Protein AF-0000000074634376 (afdb_homodimer)

Foldseek 3Di:
DDDPPPPPPPPPPPPPPPPVLFDKDKDWDDLLCLVVQVVQVLVVCVVVVNNVVDDDDSVNSSCCEPNPDHQKTKMFMDGPVDPNHTQKMWMKGWDADPVFGIFMEIDDIGGDPVPPPSCVRVVRVVVVVVVRVVVVHPYYHYDDDPVPVVVVCVVVVVPDDDCCVPPVDDDDDDDPVNVVVVVVVD/DPDPPPPPPPPPPPPPPPPVLQDKDKDWDDLLCLVVQVVQVLVVCVVVVNNVVDDDDSVNSSCCEPNPDHQKTKMFMDGPVDPNHTQKMWMKGWDADPVFGIFMEIDDIGGDPVPPPSCVRVVRVVVVVVVRVVVVHPYYHYDDDVVPVVVVCVVVVVPDDDCCVPPVDDDDDDDPVNVVVVVPVD

Radius of gyration: 24.7 Å; Cα contacts (8 Å, |Δi|>4): 627; chains: 2; bounding box: 93×75×64 Å

Nearest PDB structures (foldseek):
  3bj7-assembly2_C  TM=8.756E-01  e=4.772E-16  Mus musculus
  2q4v-assembly1_B  TM=8.843E-01  e=5.416E-16  Homo sapiens
  3bj8-assembly2_C  TM=8.763E-01  e=1.021E-15  Mus musculus
  2q4v-assembly1_A  TM=9.351E-01  e=6.830E-15  Homo sapiens
  2g3t-assembly1_A  TM=9.239E-01  e=6.410E-15  Homo sapiens

Solvent-accessible surface area (backbone atoms only — not comparable to full-atom values): 21034 Å² total; per-residue (Å²): 136,82,82,78,77,76,78,76,76,77,71,78,72,73,77,78,71,76,65,83,70,67,54,72,41,76,43,75,59,50,81,88,44,47,66,62,52,52,52,52,51,51,50,47,27,49,73,71,70,42,47,88,67,50,68,50,47,71,69,55,50,46,40,34,52,69,38,96,70,52,61,39,43,50,36,32,33,22,39,66,92,39,80,83,50,76,48,28,39,33,27,34,35,61,36,66,39,88,39,62,36,50,25,27,30,46,51,55,72,49,58,43,79,94,58,59,94,70,55,57,64,58,51,51,51,41,49,53,47,47,51,29,51,74,74,64,27,47,28,38,37,36,74,41,54,60,86,44,51,69,60,52,48,60,43,42,76,68,57,32,40,48,34,40,83,76,66,39,42,40,47,28,39,32,41,43,71,48,44,54,53,62,58,56,75,108,137,82,80,79,79,76,78,76,77,78,70,78,70,75,76,79,71,75,66,83,71,66,54,72,40,78,43,75,59,49,80,88,45,46,66,62,52,52,52,51,51,52,51,47,27,50,74,71,70,44,46,88,66,50,66,50,48,72,69,56,51,46,39,34,51,68,39,96,72,52,60,38,42,50,35,31,32,19,38,66,91,38,77,83,50,78,48,27,40,34,27,34,33,63,36,66,39,92,38,61,35,49,24,28,31,48,50,56,74,50,57,44,79,94,58,58,93,68,55,57,65,57,53,51,50,41,50,53,47,47,52,30,50,76,73,63,26,47,31,37,38,35,73,42,56,59,87,43,51,67,60,51,48,59,45,41,78,68,56,32,41,49,35,41,83,76,65,39,42,39,47,30,39,33,40,43,71,49,45,55,53,60,60,57,74,110

Organism: NCBI:txid231223

Sequence (372 aa):
MFEKETLLSLSLSAMATTNGTCDIVIRKAEPRDCTQIYNLMMELAAFLKVDRDMTLAAEQFYKDIFGEKPVCYCIVATAENDQSTILGYSLYFHIYNFLEGFAISMENLYVSQSHRGRGIGKMLWREVTRIGLELGGTGVLICVDNWNKNSKDWYTRRGCVDLVEAKDLHYLNFGRKEMEAFVKDVMFEKETLLSLSLSAMATTNGTCDIVIRKAEPRDCTQIYNLMMELAAFLKVDRDMTLAAEQFYKDIFGEKPVCYCIVATAENDQSTILGYSLYFHIYNFLEGFAISMENLYVSQSHRGRGIGKMLWREVTRIGLELGGTGVLICVDNWNKNSKDWYTRRGCVDLVEAKDLHYLNFGRKEMEAFVKDV

pLDDT: mean 89.0, std 20.66, range [22.48, 98.81]

Structure (mmCIF, N/CA/C/O backbone):
data_AF-0000000074634376-model_v1
#
loop_
_entity.id
_entity.type
_entity.pdbx_description
1 polymer 'N-acetyltransferase domain-containing protein'
#
loop_
_atom_site.group_PDB
_atom_site.id
_atom_site.type_symbol
_atom_site.label_atom_id
_atom_site.label_alt_id
_atom_site.label_comp_id
_atom_site.label_asym_id
_atom_site.label_entity_id
_atom_site.label_seq_id
_atom_site.pdbx_PDB_ins_code
_atom_site.Cartn_x
_atom_site.Cartn_y
_atom_site.Cartn_z
_atom_site.occupancy
_atom_site.B_iso_or_equiv
_atom_site.auth_seq_id
_atom_site.auth_comp_id
_atom_site.auth_asym_id
_atom_site.auth_atom_id
_atom_site.pdbx_PDB_model_num
ATOM 1 N N . MET A 1 1 ? -47.562 -38.531 16.094 1 27.02 1 MET A N 1
ATOM 2 C CA . MET A 1 1 ? -46.594 -39.406 15.461 1 27.02 1 MET A CA 1
ATOM 3 C C . MET A 1 1 ? -46.062 -38.781 14.172 1 27.02 1 MET A C 1
ATOM 5 O O . MET A 1 1 ? -46.656 -38.938 13.109 1 27.02 1 MET A O 1
ATOM 9 N N . PHE A 1 2 ? -45.75 -37.406 14.141 1 27.36 2 PHE A N 1
ATOM 10 C CA . PHE A 1 2 ? -45.344 -36.469 13.102 1 27.36 2 PHE A CA 1
ATOM 11 C C . PHE A 1 2 ? -44.094 -36.969 12.391 1 27.36 2 PHE A C 1
ATOM 13 O O . PHE A 1 2 ? -43.188 -37.531 13.016 1 27.36 2 PHE A O 1
ATOM 20 N N . GLU A 1 3 ? -44.219 -37.312 11.031 1 22.48 3 GLU A N 1
ATOM 21 C CA . GLU A 1 3 ? -43.375 -37.719 9.922 1 22.48 3 GLU A CA 1
ATOM 22 C C . GLU A 1 3 ? -42.125 -36.844 9.852 1 22.48 3 GLU A C 1
ATOM 24 O O . GLU A 1 3 ? -42.219 -35.625 9.727 1 22.48 3 GLU A O 1
ATOM 29 N N . LYS A 1 4 ? -41.094 -37.219 10.68 1 30.45 4 LYS A N 1
ATOM 30 C CA . LYS A 1 4 ? -39.688 -36.781 10.703 1 30.45 4 LYS A CA 1
ATOM 31 C C . LYS A 1 4 ? -39.125 -36.656 9.289 1 30.45 4 LYS A C 1
ATOM 33 O O . LYS A 1 4 ? -39.031 -37.656 8.57 1 30.45 4 LYS A O 1
ATOM 38 N N . GLU A 1 5 ? -39.594 -35.562 8.477 1 27.89 5 GLU A N 1
ATOM 39 C CA . GLU A 1 5 ? -39.094 -35.219 7.164 1 27.89 5 GLU A CA 1
ATOM 40 C C . GLU A 1 5 ? -37.562 -35.406 7.113 1 27.89 5 GLU A C 1
ATOM 42 O O . GLU A 1 5 ? -36.844 -34.812 7.93 1 27.89 5 GLU A O 1
ATOM 47 N N . THR A 1 6 ? -37.094 -36.594 6.734 1 28.45 6 THR A N 1
ATOM 48 C CA . THR A 1 6 ? -35.719 -37 6.418 1 28.45 6 THR A CA 1
ATOM 49 C C . THR A 1 6 ? -35.062 -35.969 5.531 1 28.45 6 THR A C 1
ATOM 51 O O . THR A 1 6 ? -35.5 -35.719 4.406 1 28.45 6 THR A O 1
ATOM 54 N N . LEU A 1 7 ? -34.5 -34.875 6.066 1 28.52 7 LEU A N 1
ATOM 55 C CA . LEU A 1 7 ? -33.625 -33.906 5.426 1 28.52 7 LEU A CA 1
ATOM 56 C C . LEU A 1 7 ? -32.562 -34.594 4.559 1 28.52 7 LEU A C 1
ATOM 58 O O . LEU A 1 7 ? -31.734 -35.344 5.066 1 28.52 7 LEU A O 1
ATOM 62 N N . LEU A 1 8 ? -32.906 -35 3.271 1 28.88 8 LEU A N 1
ATOM 63 C CA . LEU A 1 8 ? -32.031 -35.5 2.207 1 28.88 8 LEU A CA 1
ATOM 64 C C . LEU A 1 8 ? -30.719 -34.719 2.178 1 28.88 8 LEU A C 1
ATOM 66 O O . LEU A 1 8 ? -30.734 -33.469 2.172 1 28.88 8 LEU A O 1
ATOM 70 N N . SER A 1 9 ? -29.641 -35.281 2.721 1 30.8 9 SER A N 1
ATOM 71 C CA . SER A 1 9 ? -28.219 -35 2.615 1 30.8 9 SER A CA 1
ATOM 72 C C . SER A 1 9 ? -27.812 -34.75 1.168 1 30.8 9 SER A C 1
ATOM 74 O O . SER A 1 9 ? -27.875 -35.656 0.328 1 30.8 9 SER A O 1
ATOM 76 N N . LEU A 1 10 ? -28.234 -33.719 0.481 1 29.86 10 LEU A N 1
ATOM 77 C CA . LEU A 1 10 ? -27.688 -33.312 -0.812 1 29.86 10 LEU A CA 1
ATOM 78 C C . LEU A 1 10 ? -26.172 -33.406 -0.815 1 29.86 10 LEU A C 1
ATOM 80 O O . LEU A 1 10 ? -25.484 -32.625 -0.18 1 29.86 10 LEU A O 1
ATOM 84 N N . SER A 1 11 ? -25.656 -34.656 -0.777 1 30.31 11 SER A N 1
ATOM 85 C CA . SER A 1 11 ? -24.25 -34.875 -1.108 1 30.31 11 SER A CA 1
ATOM 86 C C . SER A 1 11 ? -23.859 -34.219 -2.418 1 30.31 11 SER A C 1
ATOM 88 O O . SER A 1 11 ? -24.422 -34.531 -3.473 1 30.31 11 SER A O 1
ATOM 90 N N . LEU A 1 12 ? -23.656 -32.906 -2.457 1 31.47 12 LEU A N 1
ATOM 91 C CA . LEU A 1 12 ? -22.969 -32.312 -3.586 1 31.47 12 LEU A CA 1
ATOM 92 C C . LEU A 1 12 ? -21.797 -33.188 -4.039 1 31.47 12 LEU A C 1
ATOM 94 O O . LEU A 1 12 ? -20.797 -33.312 -3.328 1 31.47 12 LEU A O 1
ATOM 98 N N . SER A 1 13 ? -22.047 -34.344 -4.57 1 32.34 13 SER A N 1
ATOM 99 C CA . SER A 1 13 ? -21.062 -35.094 -5.336 1 32.34 13 SER A CA 1
ATOM 100 C C . SER A 1 13 ? -20.344 -34.188 -6.336 1 32.34 13 SER A C 1
ATOM 102 O O . SER A 1 13 ? -20.953 -33.688 -7.27 1 32.34 13 SER A O 1
ATOM 104 N N . ALA A 1 14 ? -19.406 -33.406 -5.891 1 34.19 14 ALA A N 1
ATOM 105 C CA . ALA A 1 14 ? -18.406 -32.875 -6.801 1 34.19 14 ALA A CA 1
ATOM 106 C C . ALA A 1 14 ? -17.984 -33.906 -7.828 1 34.19 14 ALA A C 1
ATOM 108 O O . ALA A 1 14 ? -17.484 -34.969 -7.469 1 34.19 14 ALA A O 1
ATOM 109 N N . MET A 1 15 ? -18.656 -34.125 -8.859 1 32.03 15 MET A N 1
ATOM 110 C CA . MET A 1 15 ? -18.219 -34.875 -10.031 1 32.03 15 MET A CA 1
ATOM 111 C C . MET A 1 15 ? -16.734 -34.656 -10.289 1 32.03 15 MET A C 1
ATOM 113 O O . MET A 1 15 ? -16.297 -33.5 -10.492 1 32.03 15 MET A O 1
ATOM 117 N N . ALA A 1 16 ? -15.844 -35.5 -9.797 1 37.31 16 ALA A N 1
ATOM 118 C CA . ALA A 1 16 ? -14.453 -35.688 -10.203 1 37.31 16 ALA A CA 1
ATOM 119 C C . ALA A 1 16 ? -14.344 -35.875 -11.719 1 37.31 16 ALA A C 1
ATOM 121 O O . ALA A 1 16 ? -14.734 -36.906 -12.258 1 37.31 16 ALA A O 1
ATOM 122 N N . THR A 1 17 ? -14.734 -35.062 -12.625 1 36.91 17 THR A N 1
ATOM 123 C CA . THR A 1 17 ? -14.297 -35.25 -14.008 1 36.91 17 THR A CA 1
ATOM 124 C C . THR A 1 17 ? -12.805 -35.594 -14.062 1 36.91 17 THR A C 1
ATOM 126 O O . THR A 1 17 ? -11.992 -34.906 -13.438 1 36.91 17 THR A O 1
ATOM 129 N N . THR A 1 18 ? -12.336 -36.781 -14.391 1 37.84 18 THR A N 1
ATOM 130 C CA . THR A 1 18 ? -11.031 -37.406 -14.555 1 37.84 18 THR A CA 1
ATOM 131 C C . THR A 1 18 ? -10.148 -36.594 -15.492 1 37.84 18 THR A C 1
ATOM 133 O O . THR A 1 18 ? -9.141 -37.062 -15.992 1 37.84 18 THR A O 1
ATOM 136 N N . ASN A 1 19 ? -10.57 -35.594 -16.297 1 41.91 19 ASN A N 1
ATOM 137 C CA . ASN A 1 19 ? -9.531 -34.938 -17.078 1 41.91 19 ASN A CA 1
ATOM 138 C C . ASN A 1 19 ? -8.305 -34.594 -16.219 1 41.91 19 ASN A C 1
ATOM 140 O O . ASN A 1 19 ? -8.445 -34.281 -15.039 1 41.91 19 ASN A O 1
ATOM 144 N N . GLY A 1 20 ? -7.125 -35.25 -16.391 1 45.31 20 GLY A N 1
ATOM 145 C CA . GLY A 1 20 ? -5.867 -35.156 -15.672 1 45.31 20 GLY A CA 1
ATOM 146 C C . GLY A 1 20 ? -5.664 -33.812 -14.977 1 45.31 20 GLY A C 1
ATOM 147 O O . GLY A 1 20 ? -4.531 -33.438 -14.68 1 45.31 20 GLY A O 1
ATOM 148 N N . THR A 1 21 ? -6.473 -32.875 -15.227 1 54.34 21 THR A N 1
ATOM 149 C CA . THR A 1 21 ? -6.215 -31.578 -14.617 1 54.34 21 THR A CA 1
ATOM 150 C C . THR A 1 21 ? -6.223 -31.688 -13.094 1 54.34 21 THR A C 1
ATOM 152 O O . THR A 1 21 ? -7.223 -32.094 -12.5 1 54.34 21 THR A O 1
ATOM 155 N N . CYS A 1 22 ? -5.047 -32.062 -12.523 1 67.38 22 CYS A N 1
ATOM 156 C CA . CYS A 1 22 ? -4.871 -32.188 -11.086 1 67.38 22 CYS A CA 1
ATOM 157 C C . CYS A 1 22 ? -5.566 -31.062 -10.344 1 67.38 22 CYS A C 1
ATOM 159 O O . CYS A 1 22 ? -5.473 -29.906 -10.758 1 67.38 22 CYS A O 1
ATOM 161 N N . ASP A 1 23 ? -6.473 -31.422 -9.523 1 90.5 23 ASP A N 1
ATOM 162 C CA . ASP A 1 23 ? -7.168 -30.469 -8.664 1 90.5 23 ASP A CA 1
ATOM 163 C C . ASP A 1 23 ? -6.18 -29.562 -7.93 1 90.5 23 ASP A C 1
ATOM 165 O O . ASP A 1 23 ? -5.129 -30.016 -7.477 1 90.5 23 ASP A O 1
ATOM 169 N N . ILE A 1 24 ? -6.305 -28.375 -8.141 1 96.44 24 ILE A N 1
ATOM 170 C CA . ILE A 1 24 ? -5.457 -27.359 -7.52 1 96.44 24 ILE A CA 1
ATOM 171 C C . ILE A 1 24 ? -5.996 -27.016 -6.133 1 96.44 24 ILE A C 1
ATOM 173 O O . ILE A 1 24 ? -7.207 -26.891 -5.945 1 96.44 24 ILE A O 1
ATOM 177 N N . VAL A 1 25 ? -5.133 -26.922 -5.145 1 97.31 25 VAL A N 1
ATOM 178 C CA . VAL A 1 25 ? -5.469 -26.516 -3.779 1 97.31 25 VAL A CA 1
ATOM 179 C C . VAL A 1 25 ? -4.801 -25.188 -3.451 1 97.31 25 VAL A C 1
ATOM 181 O O . VAL A 1 25 ? -3.609 -25 -3.703 1 97.31 25 VAL A O 1
ATOM 184 N N . ILE A 1 26 ? -5.594 -24.25 -2.943 1 98.38 26 ILE A N 1
ATOM 185 C CA . ILE A 1 26 ? -5.062 -23 -2.42 1 98.38 26 ILE A CA 1
ATOM 186 C C . ILE A 1 26 ? -5.012 -23.047 -0.894 1 98.38 26 ILE A C 1
ATOM 188 O O . ILE A 1 26 ? -6.008 -23.391 -0.246 1 98.38 26 ILE A O 1
ATOM 192 N N . ARG A 1 27 ? -3.914 -22.734 -0.36 1 98.19 27 ARG A N 1
ATOM 193 C CA . ARG A 1 27 ? -3.766 -22.75 1.092 1 98.19 27 ARG A CA 1
ATOM 194 C C . ARG A 1 27 ? -2.799 -21.656 1.558 1 98.19 27 ARG A C 1
ATOM 196 O O . ARG A 1 27 ? -2.074 -21.078 0.749 1 98.19 27 ARG A O 1
ATOM 203 N N . LYS A 1 28 ? -2.855 -21.359 2.904 1 98.5 28 LYS A N 1
ATOM 204 C CA . LYS A 1 28 ? -1.854 -20.484 3.49 1 98.5 28 LYS A CA 1
ATOM 205 C C . LYS A 1 28 ? -0.452 -21.062 3.346 1 98.5 28 LYS A C 1
ATOM 207 O O . LYS A 1 28 ? -0.257 -22.266 3.514 1 98.5 28 LYS A O 1
ATOM 212 N N . ALA A 1 29 ? 0.517 -20.25 3.066 1 98.69 29 ALA A N 1
ATOM 213 C CA . ALA A 1 29 ? 1.909 -20.688 3.008 1 98.69 29 ALA A CA 1
ATOM 214 C C . ALA A 1 29 ? 2.396 -21.141 4.375 1 98.69 29 ALA A C 1
ATOM 216 O O . ALA A 1 29 ? 1.952 -20.641 5.406 1 98.69 29 ALA A O 1
ATOM 217 N N . GLU A 1 30 ? 3.271 -22.078 4.371 1 98.38 30 GLU A N 1
ATOM 218 C CA . GLU A 1 30 ? 3.943 -22.578 5.562 1 98.38 30 GLU A CA 1
ATOM 219 C C . GLU A 1 30 ? 5.453 -22.375 5.477 1 98.38 30 GLU A C 1
ATOM 221 O O . GLU A 1 30 ? 6 -22.188 4.387 1 98.38 30 GLU A O 1
ATOM 226 N N . PRO A 1 31 ? 6.094 -22.406 6.637 1 98.31 31 PRO A N 1
ATOM 227 C CA . PRO A 1 31 ? 7.539 -22.172 6.629 1 98.31 31 PRO A CA 1
ATOM 228 C C . PRO A 1 31 ? 8.281 -23.078 5.641 1 98.31 31 PRO A C 1
ATOM 230 O O . PRO A 1 31 ? 9.234 -22.641 4.992 1 98.31 31 PRO A O 1
ATOM 233 N N . ARG A 1 32 ? 7.859 -24.234 5.438 1 98.06 32 ARG A N 1
ATOM 234 C CA . ARG A 1 32 ? 8.531 -25.188 4.547 1 98.06 32 ARG A CA 1
ATOM 235 C C . ARG A 1 32 ? 8.422 -24.734 3.094 1 98.06 32 ARG A C 1
ATOM 237 O O . ARG A 1 32 ? 9.141 -25.234 2.229 1 98.06 32 ARG A O 1
ATOM 244 N N . ASP A 1 33 ? 7.48 -23.859 2.785 1 98.44 33 ASP A N 1
ATOM 245 C CA . ASP A 1 33 ? 7.238 -23.391 1.425 1 98.44 33 ASP A CA 1
ATOM 246 C C . ASP A 1 33 ? 8.195 -22.25 1.056 1 98.44 33 ASP A C 1
ATOM 248 O O . ASP A 1 33 ? 8.312 -21.891 -0.116 1 98.44 33 ASP A O 1
ATOM 252 N N . CYS A 1 34 ? 8.898 -21.719 2.027 1 98.25 34 CYS A N 1
ATOM 253 C CA . CYS A 1 34 ? 9.531 -20.406 1.917 1 98.25 34 CYS A CA 1
ATOM 254 C C . CYS A 1 34 ? 10.555 -20.391 0.783 1 98.25 34 CYS A C 1
ATOM 256 O O . CYS A 1 34 ? 10.578 -19.469 -0.022 1 98.25 34 CYS A O 1
ATOM 258 N N . THR A 1 35 ? 11.383 -21.406 0.694 1 98.38 35 THR A N 1
ATOM 259 C CA . THR A 1 35 ? 12.438 -21.453 -0.317 1 98.38 35 THR A CA 1
ATOM 260 C C . THR A 1 35 ? 11.836 -21.469 -1.72 1 98.38 35 THR A C 1
ATOM 262 O O . THR A 1 35 ? 12.297 -20.734 -2.602 1 98.38 35 THR A O 1
ATOM 265 N N . GLN A 1 36 ? 10.844 -22.234 -1.938 1 98.5 36 GLN A N 1
ATOM 266 C CA . GLN A 1 36 ? 10.227 -22.328 -3.258 1 98.5 36 GLN A CA 1
ATOM 267 C C . GLN A 1 36 ? 9.531 -21.016 -3.625 1 98.5 36 GLN A C 1
ATOM 269 O O . GLN A 1 36 ? 9.578 -20.594 -4.777 1 98.5 36 GLN A O 1
ATOM 274 N N . ILE A 1 37 ? 8.859 -20.406 -2.658 1 98.44 37 ILE A N 1
ATOM 275 C CA . ILE A 1 37 ? 8.203 -19.125 -2.914 1 98.44 37 ILE A CA 1
ATOM 276 C C . ILE A 1 37 ? 9.242 -18.078 -3.318 1 98.44 37 ILE A C 1
ATOM 278 O O . ILE A 1 37 ? 9.047 -17.344 -4.289 1 98.44 37 ILE A O 1
ATOM 282 N N . TYR A 1 38 ? 10.336 -18.062 -2.586 1 98.31 38 TYR A N 1
ATOM 283 C CA . TYR A 1 38 ? 11.406 -17.109 -2.877 1 98.31 38 TYR A CA 1
ATOM 284 C C . TYR A 1 38 ? 11.969 -17.344 -4.273 1 98.31 38 TYR A C 1
ATOM 286 O O . TYR A 1 38 ? 12.25 -16.375 -4.996 1 98.31 38 TYR A O 1
ATOM 294 N N . ASN A 1 39 ? 12.125 -18.594 -4.688 1 97.81 39 ASN A N 1
ATOM 295 C CA . ASN A 1 39 ? 12.594 -18.906 -6.031 1 97.81 39 ASN A CA 1
ATOM 296 C C . ASN A 1 39 ? 11.617 -18.406 -7.098 1 97.81 39 ASN A C 1
ATOM 298 O O . ASN A 1 39 ? 12.031 -17.906 -8.141 1 97.81 39 ASN A O 1
ATOM 302 N N . LEU A 1 40 ? 10.359 -18.578 -6.852 1 98 40 LEU A N 1
ATOM 303 C CA . LEU A 1 40 ? 9.352 -18.062 -7.777 1 98 40 LEU A CA 1
ATOM 304 C C . LEU A 1 40 ? 9.391 -16.547 -7.855 1 98 40 LEU A C 1
ATOM 306 O O . LEU A 1 40 ? 9.18 -15.969 -8.922 1 98 40 LEU A O 1
ATOM 310 N N . MET A 1 41 ? 9.617 -15.906 -6.699 1 97.75 41 MET A N 1
ATOM 311 C CA . MET A 1 41 ? 9.766 -14.453 -6.684 1 97.75 41 MET A CA 1
ATOM 312 C C . MET A 1 41 ? 10.93 -14.016 -7.555 1 97.75 41 MET A C 1
ATOM 314 O O . MET A 1 41 ? 10.836 -13.023 -8.281 1 97.75 41 MET A O 1
ATOM 318 N N . MET A 1 42 ? 12 -14.75 -7.492 1 96.81 42 MET A N 1
ATOM 319 C CA . MET A 1 42 ? 13.164 -14.461 -8.328 1 96.81 42 MET A CA 1
ATOM 320 C C . MET A 1 42 ? 12.828 -14.641 -9.805 1 96.81 42 MET A C 1
ATOM 322 O O . MET A 1 42 ? 13.266 -13.852 -10.648 1 96.81 42 MET A O 1
ATOM 326 N N . GLU A 1 43 ? 12.109 -15.633 -10.148 1 96.56 43 GLU A N 1
ATOM 327 C CA . GLU A 1 43 ? 11.656 -15.836 -11.516 1 96.56 43 GLU A CA 1
ATOM 328 C C . GLU A 1 43 ? 10.805 -14.664 -12 1 96.56 43 GLU A C 1
ATOM 330 O O . GLU A 1 43 ? 10.945 -14.219 -13.141 1 96.56 43 GLU A O 1
ATOM 335 N N . LEU A 1 44 ? 9.961 -14.219 -11.125 1 96.44 44 LEU A N 1
ATOM 336 C CA . LEU A 1 44 ? 9.125 -13.07 -11.453 1 96.44 44 LEU A CA 1
ATOM 337 C C . LEU A 1 44 ? 9.984 -11.836 -11.734 1 96.44 44 LEU A C 1
ATOM 339 O O . LEU A 1 44 ? 9.758 -11.133 -12.719 1 96.44 44 LEU A O 1
ATOM 343 N N . ALA A 1 45 ? 10.906 -11.586 -10.82 1 96.56 45 ALA A N 1
ATOM 344 C CA . ALA A 1 45 ? 11.805 -10.445 -11 1 96.56 45 ALA A CA 1
ATOM 345 C C . ALA A 1 45 ? 12.5 -10.5 -12.352 1 96.56 45 ALA A C 1
ATOM 347 O O . ALA A 1 45 ? 12.641 -9.477 -13.031 1 96.56 45 ALA A O 1
ATOM 348 N N . ALA A 1 46 ? 12.93 -11.672 -12.742 1 95.75 46 ALA A N 1
ATOM 349 C CA . ALA A 1 46 ? 13.57 -11.852 -14.047 1 95.75 46 ALA A CA 1
ATOM 350 C C . ALA A 1 46 ? 12.594 -11.594 -15.188 1 95.75 46 ALA A C 1
ATOM 352 O O . ALA A 1 46 ? 12.938 -10.93 -16.172 1 95.75 46 ALA A O 1
ATOM 353 N N . PHE A 1 47 ? 11.445 -12.109 -15.008 1 94.06 47 PHE A N 1
ATOM 354 C CA . PHE A 1 47 ? 10.406 -11.914 -16.016 1 94.06 47 PHE A CA 1
ATOM 355 C C . PHE A 1 47 ? 10.117 -10.438 -16.234 1 94.06 47 PHE A C 1
ATOM 357 O O . PHE A 1 47 ? 9.977 -9.977 -17.359 1 94.06 47 PHE A O 1
ATOM 364 N N . LEU A 1 48 ? 10.062 -9.695 -15.117 1 94.25 48 LEU A N 1
ATOM 365 C CA . LEU A 1 48 ? 9.75 -8.273 -15.148 1 94.25 48 LEU A CA 1
ATOM 366 C C . LEU A 1 48 ? 10.984 -7.449 -15.477 1 94.25 48 LEU A C 1
ATOM 368 O O . LEU A 1 48 ? 10.922 -6.219 -15.531 1 94.25 48 LEU A O 1
ATOM 372 N N . LYS A 1 49 ? 12.148 -8.086 -15.656 1 94.25 49 LYS A N 1
ATOM 373 C CA . LYS A 1 49 ? 13.422 -7.457 -16 1 94.25 49 LYS A CA 1
ATOM 374 C C . LYS A 1 49 ? 13.883 -6.5 -14.906 1 94.25 49 LYS A C 1
ATOM 376 O O . LYS A 1 49 ? 14.398 -5.418 -15.195 1 94.25 49 LYS A O 1
ATOM 381 N N . VAL A 1 50 ? 13.578 -6.895 -13.641 1 92.94 50 VAL A N 1
ATOM 382 C CA . VAL A 1 50 ? 13.984 -6.07 -12.508 1 92.94 50 VAL A CA 1
ATOM 383 C C . VAL A 1 50 ? 14.797 -6.906 -11.523 1 92.94 50 VAL A C 1
ATOM 385 O O . VAL A 1 50 ? 14.828 -6.613 -10.328 1 92.94 50 VAL A O 1
ATOM 388 N N . ASP A 1 51 ? 15.32 -7.973 -11.977 1 88.31 51 ASP A N 1
ATOM 389 C CA . ASP A 1 51 ? 16.062 -8.891 -11.117 1 88.31 51 ASP A CA 1
ATOM 390 C C . ASP A 1 51 ? 17.25 -8.203 -10.469 1 88.31 51 ASP A C 1
ATOM 392 O O . ASP A 1 51 ? 17.609 -8.5 -9.328 1 88.31 51 ASP A O 1
ATOM 396 N N . ARG A 1 52 ? 17.797 -7.238 -11.07 1 87.44 52 ARG A N 1
ATOM 397 C CA . ARG A 1 52 ? 18.953 -6.527 -10.539 1 87.44 52 ARG A CA 1
ATOM 398 C C . ARG A 1 52 ? 18.547 -5.594 -9.406 1 87.44 52 ARG A C 1
ATOM 400 O O . ARG A 1 52 ? 19.391 -5.16 -8.617 1 87.44 52 ARG A O 1
ATOM 407 N N . ASP A 1 53 ? 17.312 -5.324 -9.32 1 89.75 53 ASP A N 1
ATOM 408 C CA . ASP A 1 53 ? 16.797 -4.418 -8.297 1 89.75 53 ASP A CA 1
ATOM 409 C C . ASP A 1 53 ? 16.438 -5.172 -7.02 1 89.75 53 ASP A C 1
ATOM 411 O O . ASP A 1 53 ? 16.141 -4.559 -5.996 1 89.75 53 ASP A O 1
ATOM 415 N N . MET A 1 54 ? 16.484 -6.496 -7.074 1 94.69 54 MET A N 1
ATOM 416 C CA . MET A 1 54 ? 16.078 -7.277 -5.91 1 94.69 54 MET A CA 1
ATOM 417 C C . MET A 1 54 ? 17.156 -7.281 -4.844 1 94.69 54 MET A C 1
ATOM 419 O O . MET A 1 54 ? 18.25 -7.797 -5.07 1 94.69 54 MET A O 1
ATOM 423 N N . THR A 1 55 ? 16.859 -6.738 -3.721 1 96.44 55 THR A N 1
ATOM 424 C CA . THR A 1 55 ? 17.812 -6.66 -2.615 1 96.44 55 THR A CA 1
ATOM 425 C C . THR A 1 55 ? 17.281 -7.398 -1.392 1 96.44 55 THR A C 1
ATOM 427 O O . THR A 1 55 ? 18 -7.586 -0.41 1 96.44 55 THR A O 1
ATOM 430 N N . LEU A 1 56 ? 16.109 -7.852 -1.416 1 97.31 56 LEU A N 1
ATOM 431 C CA . LEU A 1 56 ? 15.508 -8.594 -0.312 1 97.31 56 LEU A CA 1
ATOM 432 C C . LEU A 1 56 ? 16.203 -9.938 -0.117 1 97.31 56 LEU A C 1
ATOM 434 O O . LEU A 1 56 ? 16.188 -10.789 -1.011 1 97.31 56 LEU A O 1
ATOM 438 N N . ALA A 1 57 ? 16.75 -10.164 1.034 1 97.31 57 ALA A N 1
ATOM 439 C CA . ALA A 1 57 ? 17.406 -11.43 1.361 1 97.31 57 ALA A CA 1
ATOM 440 C C . ALA A 1 57 ? 16.375 -12.5 1.721 1 97.31 57 ALA A C 1
ATOM 442 O O . ALA A 1 57 ? 15.359 -12.203 2.342 1 97.31 57 ALA A O 1
ATOM 443 N N . ALA A 1 58 ? 16.734 -13.742 1.391 1 97.5 58 ALA A N 1
ATOM 444 C CA . ALA A 1 58 ? 15.852 -14.875 1.664 1 97.5 58 ALA A CA 1
ATOM 445 C C . ALA A 1 58 ? 15.531 -14.977 3.152 1 97.5 58 ALA A C 1
ATOM 447 O O . ALA A 1 58 ? 14.398 -15.273 3.533 1 97.5 58 ALA A O 1
ATOM 448 N N . GLU A 1 59 ? 16.5 -14.688 3.959 1 97.69 59 GLU A N 1
ATOM 449 C CA . GLU A 1 59 ? 16.312 -14.766 5.406 1 97.69 59 GLU A CA 1
ATOM 450 C C . GLU A 1 59 ? 15.32 -13.711 5.891 1 97.69 59 GLU A C 1
ATOM 452 O O . GLU A 1 59 ? 14.508 -13.977 6.773 1 97.69 59 GLU A O 1
ATOM 457 N N . GLN A 1 60 ? 15.484 -12.547 5.359 1 97.81 60 GLN A N 1
ATOM 458 C CA . GLN A 1 60 ? 14.562 -11.484 5.746 1 97.81 60 GLN A CA 1
ATOM 459 C C . GLN A 1 60 ? 13.148 -11.781 5.254 1 97.81 60 GLN A C 1
ATOM 461 O O . GLN A 1 60 ? 12.18 -11.539 5.973 1 97.81 60 GLN A O 1
ATOM 466 N N . PHE A 1 61 ? 13.102 -12.305 4.051 1 98.25 61 PHE A N 1
ATOM 467 C CA . PHE A 1 61 ? 11.805 -12.711 3.529 1 98.25 61 PHE A CA 1
ATOM 468 C C . PHE A 1 61 ? 11.125 -13.695 4.48 1 98.25 61 PHE A C 1
ATOM 470 O O . PHE A 1 61 ? 9.938 -13.547 4.789 1 98.25 61 PHE A O 1
ATOM 477 N N . TYR A 1 62 ? 11.812 -14.641 4.93 1 98.31 62 TYR A N 1
ATOM 478 C CA . TYR A 1 62 ? 11.289 -15.617 5.883 1 98.31 62 TYR A CA 1
ATOM 479 C C . TYR A 1 62 ? 10.734 -14.93 7.121 1 98.31 62 TYR A C 1
ATOM 481 O O . TYR A 1 62 ? 9.617 -15.219 7.551 1 98.31 62 TYR A O 1
ATOM 489 N N . LYS A 1 63 ? 11.453 -14.039 7.68 1 97.81 63 LYS A N 1
ATOM 490 C CA . LYS A 1 63 ? 11.031 -13.328 8.891 1 97.81 63 LYS A CA 1
ATOM 491 C C . LYS A 1 63 ? 9.797 -12.484 8.625 1 97.81 63 LYS A C 1
ATOM 493 O O . LYS A 1 63 ? 8.914 -12.383 9.484 1 97.81 63 LYS A O 1
ATOM 498 N N . ASP A 1 64 ? 9.781 -11.875 7.441 1 97.69 64 ASP A N 1
ATOM 499 C CA . ASP A 1 64 ? 8.688 -10.969 7.086 1 97.69 64 ASP A CA 1
ATOM 500 C C . ASP A 1 64 ? 7.363 -11.719 6.996 1 97.69 64 ASP A C 1
ATOM 502 O O . ASP A 1 64 ? 6.297 -11.125 7.176 1 97.69 64 ASP A O 1
ATOM 506 N N . ILE A 1 65 ? 7.449 -12.969 6.711 1 97.75 65 ILE A N 1
ATOM 507 C CA . ILE A 1 65 ? 6.227 -13.719 6.453 1 97.75 65 ILE A CA 1
ATOM 508 C C . ILE A 1 65 ? 5.918 -14.625 7.641 1 97.75 65 ILE A C 1
ATOM 510 O O . ILE A 1 65 ? 4.762 -14.773 8.039 1 97.75 65 ILE A O 1
ATOM 514 N N . PHE A 1 66 ? 6.957 -15.227 8.242 1 97.94 66 PHE A N 1
ATOM 515 C CA . PHE A 1 66 ? 6.727 -16.312 9.188 1 97.94 66 PHE A CA 1
ATOM 516 C C . PHE A 1 66 ? 7.289 -15.953 10.562 1 97.94 66 PHE A C 1
ATOM 518 O O . PHE A 1 66 ? 7.176 -16.734 11.508 1 97.94 66 PHE A O 1
ATOM 525 N N . GLY A 1 67 ? 7.902 -14.828 10.68 1 97 67 GLY A N 1
ATOM 526 C CA . GLY A 1 67 ? 8.461 -14.414 11.953 1 97 67 GLY A CA 1
ATOM 527 C C . GLY A 1 67 ? 7.398 -14.031 12.969 1 97 67 GLY A C 1
ATOM 528 O O . GLY A 1 67 ? 6.207 -14.242 12.742 1 97 67 GLY A O 1
ATOM 529 N N . GLU A 1 68 ? 7.742 -13.438 14.094 1 95.31 68 GLU A N 1
ATOM 530 C CA . GLU A 1 68 ? 6.875 -13.102 15.219 1 95.31 68 GLU A CA 1
ATOM 531 C C . GLU A 1 68 ? 5.93 -11.953 14.859 1 95.31 68 GLU A C 1
ATOM 533 O O . GLU A 1 68 ? 4.797 -11.906 15.328 1 95.31 68 GLU A O 1
ATOM 538 N N . LYS A 1 69 ? 6.375 -11.016 14.039 1 93.5 69 LYS A N 1
ATOM 539 C CA . LYS A 1 69 ? 5.586 -9.867 13.609 1 93.5 69 LYS A CA 1
ATOM 540 C C . LYS A 1 69 ? 5.535 -9.773 12.086 1 93.5 69 LYS A C 1
ATOM 542 O O . LYS A 1 69 ? 6.219 -8.945 11.484 1 93.5 69 LYS A O 1
ATOM 547 N N . PRO A 1 70 ? 4.746 -10.602 11.516 1 96.25 70 PRO A N 1
ATOM 548 C CA . PRO A 1 70 ? 4.684 -10.602 10.055 1 96.25 70 PRO A CA 1
ATOM 549 C C . PRO A 1 70 ? 4.219 -9.258 9.492 1 96.25 70 PRO A C 1
ATOM 551 O O . PRO A 1 70 ? 3.352 -8.602 10.078 1 96.25 70 PRO A O 1
ATOM 554 N N . VAL A 1 71 ? 4.801 -8.859 8.375 1 96.31 71 VAL A N 1
ATOM 555 C CA . VAL A 1 71 ? 4.461 -7.594 7.738 1 96.31 71 VAL A CA 1
ATOM 556 C C . VAL A 1 71 ? 3.809 -7.855 6.383 1 96.31 71 VAL A C 1
ATOM 558 O O . VAL A 1 71 ? 3.4 -6.918 5.691 1 96.31 71 VAL A O 1
ATOM 561 N N . CYS A 1 72 ? 3.754 -9.078 6.043 1 97.75 72 CYS A N 1
ATOM 562 C CA . CYS A 1 72 ? 3.178 -9.555 4.789 1 97.75 72 CYS A CA 1
ATOM 563 C C . CYS A 1 72 ? 2.645 -10.977 4.941 1 97.75 72 CYS A C 1
ATOM 565 O O . CYS A 1 72 ? 3.07 -11.711 5.832 1 97.75 72 CYS A O 1
ATOM 567 N N . TYR A 1 73 ? 1.712 -11.312 4.082 1 98.44 73 TYR A N 1
ATOM 568 C CA . TYR A 1 73 ? 1.09 -12.633 4.105 1 98.44 73 TYR A CA 1
ATOM 569 C C . TYR A 1 73 ? 1.187 -13.305 2.742 1 98.44 73 TYR A C 1
ATOM 571 O O . TYR A 1 73 ? 1.331 -12.633 1.72 1 98.44 73 TYR A O 1
ATOM 579 N N . CYS A 1 74 ? 1.094 -14.656 2.799 1 98.75 74 CYS A N 1
ATOM 580 C CA . CYS A 1 74 ? 1.3 -15.383 1.551 1 98.75 74 CYS A CA 1
ATOM 581 C C . CYS A 1 74 ? 0.387 -16.609 1.474 1 98.75 74 CYS A C 1
ATOM 583 O O . CYS A 1 74 ? 0.226 -17.328 2.459 1 98.75 74 CYS A O 1
ATOM 585 N N . ILE A 1 75 ? -0.232 -16.812 0.303 1 98.81 75 ILE A N 1
ATOM 586 C CA . ILE A 1 75 ? -0.926 -18.047 -0.018 1 98.81 75 ILE A CA 1
ATOM 587 C C . ILE A 1 75 ? -0.25 -18.719 -1.209 1 98.81 75 ILE A C 1
ATOM 589 O O . ILE A 1 75 ? 0.423 -18.062 -2.006 1 98.81 75 ILE A O 1
ATOM 593 N N . VAL A 1 76 ? -0.49 -20.062 -1.291 1 98.81 76 VAL A N 1
ATOM 594 C CA . VAL A 1 76 ? 0.177 -20.812 -2.346 1 98.81 76 VAL A CA 1
ATOM 595 C C . VAL A 1 76 ? -0.819 -21.766 -3.012 1 98.81 76 VAL A C 1
ATOM 597 O O . VAL A 1 76 ? -1.853 -22.094 -2.428 1 98.81 76 VAL A O 1
ATOM 600 N N . ALA A 1 77 ? -0.512 -22.109 -4.223 1 98.62 77 ALA A N 1
ATOM 601 C CA . ALA A 1 77 ? -1.226 -23.125 -4.988 1 98.62 77 ALA A CA 1
ATOM 602 C C . ALA A 1 77 ? -0.395 -24.391 -5.113 1 98.62 77 ALA A C 1
ATOM 604 O O . ALA A 1 77 ? 0.79 -24.344 -5.457 1 98.62 77 ALA A O 1
ATOM 605 N N . THR A 1 78 ? -1.015 -25.5 -4.855 1 98 78 THR A N 1
ATOM 606 C CA . THR A 1 78 ? -0.4 -26.812 -5.031 1 98 78 THR A CA 1
ATO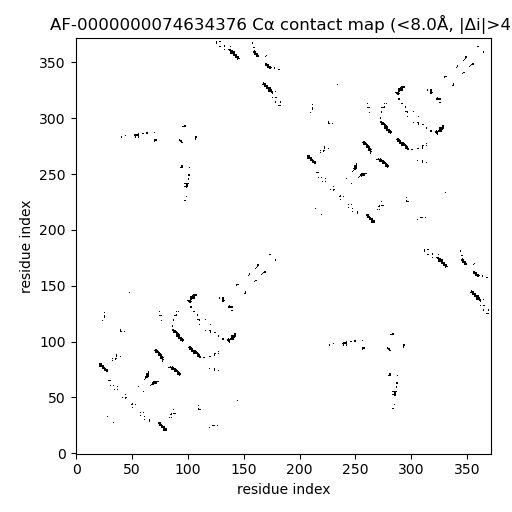M 607 C C . THR A 1 78 ? -1.361 -27.781 -5.723 1 98 78 THR A C 1
ATOM 609 O O . THR A 1 78 ? -2.566 -27.516 -5.781 1 98 78 THR A O 1
ATOM 612 N N . ALA A 1 79 ? -0.751 -28.812 -6.297 1 96 79 ALA A N 1
ATOM 613 C CA . ALA A 1 79 ? -1.598 -29.891 -6.777 1 96 79 ALA A CA 1
ATOM 614 C C . ALA A 1 79 ? -2.146 -30.719 -5.617 1 96 79 ALA A C 1
ATOM 616 O O . ALA A 1 79 ? -1.449 -30.938 -4.625 1 96 79 ALA A O 1
ATOM 617 N N . GLU A 1 80 ? -3.346 -31.172 -5.734 1 93.5 80 GLU A N 1
ATOM 618 C CA . GLU A 1 80 ? -3.984 -31.969 -4.684 1 93.5 80 GLU A CA 1
ATOM 619 C C . GLU A 1 80 ? -3.152 -33.188 -4.332 1 93.5 80 GLU A C 1
ATOM 621 O O . GLU A 1 80 ? -3.061 -33.562 -3.164 1 93.5 80 GLU A O 1
ATOM 626 N N . ASN A 1 81 ? -2.594 -33.719 -5.363 1 93.38 81 ASN A N 1
ATOM 627 C CA . ASN A 1 81 ? -1.858 -34.969 -5.164 1 93.38 81 ASN A CA 1
ATOM 628 C C . ASN A 1 81 ? -0.402 -34.688 -4.793 1 93.38 81 ASN A C 1
ATOM 630 O O . ASN A 1 81 ? 0.354 -35.625 -4.527 1 93.38 81 ASN A O 1
ATOM 634 N N . ASP A 1 82 ? 0.077 -33.5 -4.762 1 93.88 82 ASP A N 1
ATOM 635 C CA . ASP A 1 82 ? 1.438 -33.094 -4.406 1 93.88 82 ASP A CA 1
ATOM 636 C C . ASP A 1 82 ? 1.457 -31.734 -3.723 1 93.88 82 ASP A C 1
ATOM 638 O O . ASP A 1 82 ? 1.646 -30.719 -4.379 1 93.88 82 ASP A O 1
ATOM 642 N N . GLN A 1 83 ? 1.499 -31.766 -2.422 1 93.5 83 GLN A N 1
ATOM 643 C CA . GLN A 1 83 ? 1.427 -30.516 -1.668 1 93.5 83 GLN A CA 1
ATOM 644 C C . GLN A 1 83 ? 2.82 -29.984 -1.344 1 93.5 83 GLN A C 1
ATOM 646 O O . GLN A 1 83 ? 2.961 -28.953 -0.687 1 93.5 83 GLN A O 1
ATOM 651 N N . SER A 1 84 ? 3.762 -30.703 -1.893 1 95.69 84 SER A N 1
ATOM 652 C CA . SER A 1 84 ? 5.137 -30.297 -1.623 1 95.69 84 SER A CA 1
ATOM 653 C C . SER A 1 84 ? 5.648 -29.344 -2.703 1 95.69 84 SER A C 1
ATOM 655 O O . SER A 1 84 ? 6.641 -28.641 -2.496 1 95.69 84 SER A O 1
ATOM 657 N N . THR A 1 85 ? 5.062 -29.328 -3.846 1 97.25 85 THR A N 1
ATOM 658 C CA . THR A 1 85 ? 5.484 -28.469 -4.953 1 97.25 85 THR A CA 1
ATOM 659 C C . THR A 1 85 ? 4.586 -27.25 -5.062 1 97.25 85 THR A C 1
ATOM 661 O O . THR A 1 85 ? 3.367 -27.375 -5.207 1 97.25 85 THR A O 1
ATOM 664 N N . ILE A 1 86 ? 5.227 -26.062 -4.996 1 98.25 86 ILE A N 1
ATOM 665 C CA . ILE A 1 86 ? 4.473 -24.812 -5.117 1 98.25 86 ILE A CA 1
ATOM 666 C C . ILE A 1 86 ? 4.371 -24.406 -6.586 1 98.25 86 ILE A C 1
ATOM 668 O O . ILE A 1 86 ? 5.391 -24.203 -7.25 1 98.25 86 ILE A O 1
ATOM 672 N N . LEU A 1 87 ? 3.164 -24.297 -7.07 1 98.12 87 LEU A N 1
ATOM 673 C CA . LEU A 1 87 ? 2.916 -23.984 -8.477 1 98.12 87 LEU A CA 1
ATOM 674 C C . LEU A 1 87 ? 2.809 -22.484 -8.68 1 98.12 87 LEU A C 1
ATOM 676 O O . LEU A 1 87 ? 3.041 -21.984 -9.789 1 98.12 87 LEU A O 1
ATOM 680 N N . GLY A 1 88 ? 2.42 -21.75 -7.715 1 98.56 88 GLY A N 1
ATOM 681 C CA . GLY A 1 88 ? 2.225 -20.312 -7.703 1 98.56 88 GLY A CA 1
ATOM 682 C C . GLY A 1 88 ? 1.967 -19.766 -6.316 1 98.56 88 GLY A C 1
ATOM 683 O O . GLY A 1 88 ? 1.754 -20.516 -5.367 1 98.56 88 GLY A O 1
ATOM 684 N N . TYR A 1 89 ? 2.047 -18.469 -6.23 1 98.81 89 TYR A N 1
ATOM 685 C CA . TYR A 1 89 ? 1.835 -17.812 -4.945 1 98.81 89 TYR A CA 1
ATOM 686 C C . TYR A 1 89 ? 1.225 -16.422 -5.133 1 98.81 89 TYR A C 1
ATOM 688 O O . TYR A 1 89 ? 1.204 -15.898 -6.246 1 98.81 89 TYR A O 1
ATOM 696 N N . SER A 1 90 ? 0.729 -15.906 -4.102 1 98.75 90 SER A N 1
ATOM 697 C CA . SER A 1 90 ? 0.374 -14.5 -3.992 1 98.75 90 SER A CA 1
ATOM 698 C C . SER A 1 90 ? 0.715 -13.945 -2.613 1 98.75 90 SER A C 1
ATOM 700 O O . SER A 1 90 ? 0.425 -14.578 -1.596 1 98.75 90 SER A O 1
ATOM 702 N N . LEU A 1 91 ? 1.358 -12.805 -2.617 1 98.69 91 LEU A N 1
ATOM 703 C CA . LEU A 1 91 ? 1.575 -12.039 -1.395 1 98.69 91 LEU A CA 1
ATOM 704 C C . LEU A 1 91 ? 0.519 -10.953 -1.24 1 98.69 91 LEU A C 1
ATOM 706 O O . LEU A 1 91 ? 0.048 -10.391 -2.232 1 98.69 91 LEU A O 1
ATOM 710 N N . TYR A 1 92 ? 0.171 -10.633 -0.005 1 98.69 92 TYR A N 1
ATOM 711 C CA . TYR A 1 92 ? -0.712 -9.508 0.258 1 98.69 92 TYR A CA 1
ATOM 712 C C . TYR A 1 92 ? -0.421 -8.891 1.622 1 98.69 92 TYR A C 1
ATOM 714 O O . TYR A 1 92 ? 0.189 -9.531 2.48 1 98.69 92 TYR A O 1
ATOM 722 N N . PHE A 1 93 ? -0.777 -7.711 1.762 1 98.5 93 PHE A N 1
ATOM 723 C CA . PHE A 1 93 ? -0.617 -6.988 3.018 1 98.5 93 PHE A CA 1
ATOM 724 C C . PHE A 1 93 ? -1.714 -5.945 3.186 1 98.5 93 PHE A C 1
ATOM 726 O O . PHE A 1 93 ? -2.457 -5.66 2.244 1 98.5 93 PHE A O 1
ATOM 733 N N . HIS A 1 94 ? -1.829 -5.465 4.398 1 97.81 94 HIS A N 1
ATOM 734 C CA . HIS A 1 94 ? -2.898 -4.527 4.73 1 97.81 94 HIS A CA 1
ATOM 735 C C . HIS A 1 94 ? -2.525 -3.104 4.332 1 97.81 94 HIS A C 1
ATOM 737 O O . HIS A 1 94 ? -1.386 -2.676 4.527 1 97.81 94 HIS A O 1
ATOM 743 N N . ILE A 1 95 ? -3.49 -2.434 3.783 1 98.38 95 ILE A N 1
ATOM 744 C CA . ILE A 1 95 ? -3.271 -1.03 3.449 1 98.38 95 ILE A CA 1
ATOM 745 C C . ILE A 1 95 ? -4.43 -0.187 3.979 1 98.38 95 ILE A C 1
ATOM 747 O O . ILE A 1 95 ? -5.371 -0.718 4.574 1 98.38 95 ILE A O 1
ATOM 751 N N . TYR A 1 96 ? -4.27 1.114 3.803 1 98.12 96 TYR A N 1
ATOM 752 C CA . TYR A 1 96 ? -5.277 2.051 4.293 1 98.12 96 TYR A CA 1
ATOM 753 C C . TYR A 1 96 ? -5.48 3.195 3.311 1 98.12 96 TYR A C 1
ATOM 755 O O . TYR A 1 96 ? -4.523 3.689 2.713 1 98.12 96 TYR A O 1
ATOM 763 N N . ASN A 1 97 ? -6.629 3.547 3.082 1 95.56 97 ASN A N 1
ATOM 764 C CA . ASN A 1 97 ? -7.016 4.711 2.295 1 95.56 97 ASN A CA 1
ATOM 765 C C . ASN A 1 97 ? -7.855 5.688 3.113 1 95.56 97 ASN A C 1
ATOM 767 O O . ASN A 1 97 ? -8.789 5.285 3.807 1 95.56 97 ASN A O 1
ATOM 771 N N . PHE A 1 98 ? -7.516 6.961 3.061 1 94.75 98 PHE A N 1
ATOM 772 C CA . PHE A 1 98 ? -8.141 7.926 3.957 1 94.75 98 PHE A CA 1
ATOM 773 C C . PHE A 1 98 ? -9.602 8.141 3.582 1 94.75 98 PHE A C 1
ATOM 775 O O . PHE A 1 98 ? -10.383 8.656 4.387 1 94.75 98 PHE A O 1
ATOM 782 N N . LEU A 1 99 ? -10.055 7.754 2.389 1 96.44 99 LEU A N 1
ATOM 783 C CA . LEU A 1 99 ? -11.422 7.969 1.942 1 96.44 99 LEU A CA 1
ATOM 784 C C . LEU A 1 99 ? -12.32 6.82 2.385 1 96.44 99 LEU A C 1
ATOM 786 O O . LEU A 1 99 ? -13.484 7.039 2.75 1 96.44 99 LEU A O 1
ATOM 790 N N . GLU A 1 100 ? -11.758 5.574 2.375 1 97.25 100 GLU A N 1
ATOM 791 C CA . GLU A 1 100 ? -12.617 4.41 2.529 1 97.25 100 GLU A CA 1
ATOM 792 C C . GLU A 1 100 ? -12.172 3.543 3.703 1 97.25 100 GLU A C 1
ATOM 794 O O . GLU A 1 100 ? -12.93 2.686 4.172 1 97.25 100 GLU A O 1
ATOM 799 N N . GLY A 1 101 ? -10.961 3.719 4.09 1 97.5 101 GLY A N 1
ATOM 800 C CA . GLY A 1 101 ? -10.477 2.953 5.227 1 97.5 101 GLY A CA 1
ATOM 801 C C . GLY A 1 101 ? -9.625 1.761 4.828 1 97.5 101 GLY A C 1
ATOM 802 O O . GLY A 1 101 ? -8.781 1.866 3.941 1 97.5 101 GLY A O 1
ATOM 803 N N . PHE A 1 102 ? -9.797 0.62 5.539 1 98.06 102 PHE A N 1
ATOM 804 C CA . PHE A 1 102 ? -8.969 -0.578 5.445 1 98.06 102 PHE A CA 1
ATOM 805 C C . PHE A 1 102 ? -9.148 -1.255 4.09 1 98.06 102 PHE A C 1
ATOM 807 O O . PHE A 1 102 ? -10.273 -1.365 3.59 1 98.06 102 PHE A O 1
ATOM 814 N N . ALA A 1 103 ? -8.094 -1.689 3.496 1 98.44 103 ALA A N 1
ATOM 815 C CA . ALA A 1 103 ? -8.039 -2.484 2.271 1 98.44 103 ALA A CA 1
ATOM 816 C C . ALA A 1 103 ? -6.82 -3.406 2.27 1 98.44 103 ALA A C 1
ATOM 818 O O . ALA A 1 103 ? -6.137 -3.547 3.287 1 98.44 103 ALA A O 1
ATOM 819 N N . ILE A 1 104 ? -6.609 -4.117 1.186 1 98.5 104 ILE A N 1
ATOM 820 C CA . ILE A 1 104 ? -5.402 -4.926 1.07 1 98.5 104 ILE A CA 1
ATOM 821 C C . ILE A 1 104 ? -4.711 -4.637 -0.261 1 98.5 104 ILE A C 1
ATOM 823 O O . ILE A 1 104 ? -5.328 -4.086 -1.179 1 98.5 104 ILE A O 1
ATOM 827 N N . SER A 1 105 ? -3.521 -4.891 -0.258 1 98.75 105 SER A N 1
ATOM 828 C CA . SER A 1 105 ? -2.76 -4.879 -1.501 1 98.75 105 SER A CA 1
ATOM 829 C C . SER A 1 105 ? -2.248 -6.273 -1.853 1 98.75 105 SER A C 1
ATOM 831 O O . SER A 1 105 ? -1.791 -7.008 -0.979 1 98.75 105 SER A O 1
ATOM 833 N N . MET A 1 106 ? -2.43 -6.609 -3.061 1 98.38 106 MET A N 1
ATOM 834 C CA . MET A 1 106 ? -1.848 -7.852 -3.559 1 98.38 106 MET A CA 1
ATOM 835 C C . MET A 1 106 ? -0.5 -7.594 -4.223 1 98.38 106 MET A C 1
ATOM 837 O O . MET A 1 106 ? -0.417 -6.844 -5.199 1 98.38 106 MET A O 1
ATOM 841 N N . GLU A 1 107 ? 0.604 -7.977 -3.594 1 92.69 107 GLU A N 1
ATOM 842 C CA . GLU A 1 107 ? 2.004 -7.859 -3.99 1 92.69 107 GLU A CA 1
ATOM 843 C C . GLU A 1 107 ? 2.596 -9.227 -4.332 1 92.69 107 GLU A C 1
ATOM 845 O O . GLU A 1 107 ? 3.209 -9.867 -3.479 1 92.69 107 GLU A O 1
ATOM 850 N N . ASN A 1 108 ? 2.771 -9.578 -5.34 1 87.44 108 ASN A N 1
ATOM 851 C CA . ASN A 1 108 ? 2.352 -9.93 -6.695 1 87.44 108 ASN A CA 1
ATOM 852 C C . ASN A 1 108 ? 1.791 -11.344 -6.754 1 87.44 108 ASN A C 1
ATOM 854 O O . ASN A 1 108 ? 1.65 -12.008 -5.727 1 87.44 108 ASN A O 1
ATOM 858 N N . LEU A 1 109 ? 1.347 -11.688 -7.625 1 96.38 109 LEU A N 1
ATOM 859 C CA . LEU A 1 109 ? 0.836 -12.992 -8.023 1 96.38 109 LEU A CA 1
ATOM 860 C C . LEU A 1 109 ? 1.665 -13.578 -9.164 1 96.38 109 LEU A C 1
ATOM 862 O O . LEU A 1 109 ? 1.951 -12.883 -10.141 1 96.38 109 LEU A O 1
ATOM 866 N N . TYR A 1 110 ? 2.133 -14.82 -8.852 1 97.81 110 TYR A N 1
ATOM 867 C CA . TYR A 1 110 ? 2.961 -15.438 -9.883 1 97.81 110 TYR A CA 1
ATOM 868 C C . TYR A 1 110 ? 2.707 -16.938 -9.945 1 97.81 110 TYR A C 1
ATOM 870 O O . TYR A 1 110 ? 2.592 -17.609 -8.914 1 97.81 110 TYR A O 1
ATOM 878 N N . VAL A 1 111 ? 2.527 -17.375 -11.109 1 97.62 111 VAL A N 1
ATOM 879 C CA . VAL A 1 111 ? 2.43 -18.797 -11.414 1 97.62 111 VAL A CA 1
ATOM 880 C C . VAL A 1 111 ? 3.604 -19.234 -12.297 1 97.62 111 VAL A C 1
ATOM 882 O O . VAL A 1 111 ? 3.916 -18.562 -13.281 1 97.62 111 VAL A O 1
ATOM 885 N N . SER A 1 112 ? 4.223 -20.281 -11.875 1 96.19 112 SER A N 1
ATOM 886 C CA . SER A 1 112 ? 5.328 -20.781 -12.695 1 96.19 112 SER A CA 1
ATOM 887 C C . SER A 1 112 ? 4.922 -20.906 -14.156 1 96.19 112 SER A C 1
ATOM 889 O O . SER A 1 112 ? 3.803 -21.312 -14.461 1 96.19 112 SER A O 1
ATOM 891 N N . GLN A 1 113 ? 5.852 -20.656 -15.039 1 92.94 113 GLN A N 1
ATOM 892 C CA . GLN A 1 113 ? 5.566 -20.609 -16.469 1 92.94 113 GLN A CA 1
ATOM 893 C C . GLN A 1 113 ? 5.008 -21.938 -16.969 1 92.94 113 GLN A C 1
ATOM 895 O O . GLN A 1 113 ? 4.066 -21.953 -17.766 1 92.94 113 GLN A O 1
ATOM 900 N N . SER A 1 114 ? 5.531 -23.031 -16.484 1 92.81 114 SER A N 1
ATOM 901 C CA . SER A 1 114 ? 5.156 -24.359 -16.953 1 92.81 114 SER A CA 1
ATOM 902 C C . SER A 1 114 ? 3.76 -24.75 -16.484 1 92.81 114 SER A C 1
ATOM 904 O O . SER A 1 114 ? 3.189 -25.734 -16.953 1 92.81 114 SER A O 1
ATOM 906 N N . HIS A 1 115 ? 3.172 -23.906 -15.641 1 93.88 115 HIS A N 1
ATOM 907 C CA . HIS A 1 115 ? 1.887 -24.281 -15.07 1 93.88 115 HIS A CA 1
ATOM 908 C C . HIS A 1 115 ? 0.816 -23.25 -15.367 1 93.88 115 HIS A C 1
ATOM 910 O O . HIS A 1 115 ? -0.264 -23.266 -14.773 1 93.88 115 HIS A O 1
ATOM 916 N N . ARG A 1 116 ? 1.084 -22.359 -16.25 1 93.31 116 ARG A N 1
ATOM 917 C CA . ARG A 1 116 ? 0.132 -21.312 -16.625 1 93.31 116 ARG A CA 1
ATOM 918 C C . ARG A 1 116 ? -0.942 -21.875 -17.562 1 93.31 116 ARG A C 1
ATOM 920 O O . ARG A 1 116 ? -0.839 -23 -18.031 1 93.31 116 ARG A O 1
ATOM 927 N N . GLY A 1 117 ? -2.062 -21.156 -17.625 1 90.94 117 GLY A N 1
ATOM 928 C CA . GLY A 1 117 ? -3.146 -21.562 -18.5 1 90.94 117 GLY A CA 1
ATOM 929 C C . GLY A 1 117 ? -4.082 -22.578 -17.875 1 90.94 117 GLY A C 1
ATOM 930 O O . GLY A 1 117 ? -4.879 -23.219 -18.562 1 90.94 117 GLY A O 1
ATOM 931 N N . ARG A 1 118 ? -3.959 -22.719 -16.594 1 92.25 118 ARG A N 1
ATOM 932 C CA . ARG A 1 118 ? -4.77 -23.703 -15.883 1 92.25 118 ARG A CA 1
ATOM 933 C C . ARG A 1 118 ? -5.715 -23.031 -14.891 1 92.25 118 ARG A C 1
ATOM 935 O O . ARG A 1 118 ? -6.316 -23.688 -14.047 1 92.25 118 ARG A O 1
ATOM 942 N N . GLY A 1 119 ? -5.727 -21.719 -14.875 1 95 119 GLY A N 1
ATOM 943 C CA . GLY A 1 119 ? -6.637 -20.969 -14.008 1 95 119 GLY A CA 1
ATOM 944 C C . GLY A 1 119 ? -6.074 -20.734 -12.625 1 95 119 GLY A C 1
ATOM 945 O O . GLY A 1 119 ? -6.762 -20.172 -11.758 1 95 119 GLY A O 1
ATOM 946 N N . ILE A 1 120 ? -4.855 -21.094 -12.391 1 97.06 120 ILE A N 1
ATOM 947 C CA . ILE A 1 120 ? -4.238 -21 -11.07 1 97.06 120 ILE A CA 1
ATOM 948 C C . ILE A 1 120 ? -4.168 -19.547 -10.633 1 97.06 120 ILE A C 1
ATOM 950 O O . ILE A 1 120 ? -4.441 -19.234 -9.477 1 97.06 120 ILE A O 1
ATOM 954 N N . GLY A 1 121 ? -3.834 -18.672 -11.57 1 97.25 121 GLY A N 1
ATOM 955 C CA . GLY A 1 121 ? -3.773 -17.25 -11.258 1 97.25 121 GLY A CA 1
ATOM 956 C C . GLY A 1 121 ? -5.094 -16.703 -10.758 1 97.25 121 GLY A C 1
ATOM 957 O O . GLY A 1 121 ? -5.133 -15.969 -9.758 1 97.25 121 GLY A O 1
ATOM 958 N N . LYS A 1 122 ? -6.102 -17.078 -11.414 1 96.62 122 LYS A N 1
ATOM 959 C CA . LYS A 1 122 ? -7.43 -16.625 -11.023 1 96.62 122 LYS A CA 1
ATOM 960 C C . LYS A 1 122 ? -7.812 -17.172 -9.648 1 96.62 122 LYS A C 1
ATOM 962 O O . LYS A 1 122 ? -8.422 -16.469 -8.836 1 96.62 122 LYS A O 1
ATOM 967 N N . MET A 1 123 ? -7.488 -18.391 -9.391 1 96.94 123 MET A N 1
ATOM 968 C CA . MET A 1 123 ? -7.781 -19.016 -8.102 1 96.94 123 MET A CA 1
ATOM 969 C C . MET A 1 123 ? -7.055 -18.297 -6.977 1 96.94 123 MET A C 1
ATOM 971 O O . MET A 1 123 ? -7.633 -18.047 -5.918 1 96.94 123 MET A O 1
ATOM 975 N N . LEU A 1 124 ? -5.809 -17.969 -7.203 1 98.38 124 LEU A N 1
ATOM 976 C CA . LEU A 1 124 ? -5.02 -17.25 -6.211 1 98.38 124 LEU A CA 1
ATOM 977 C C . LEU A 1 124 ? -5.613 -15.867 -5.953 1 98.38 124 LEU A C 1
ATOM 979 O O . LEU A 1 124 ? -5.797 -15.469 -4.801 1 98.38 124 LEU A O 1
ATOM 983 N N . TRP A 1 125 ? -5.922 -15.172 -7.02 1 98.31 125 TRP A N 1
ATOM 984 C CA . TRP A 1 125 ? -6.504 -13.844 -6.902 1 98.31 125 TRP A CA 1
ATOM 985 C C . TRP A 1 125 ? -7.836 -13.891 -6.164 1 98.31 125 TRP A C 1
ATOM 987 O O . TRP A 1 125 ? -8.102 -13.062 -5.289 1 98.31 125 TRP A O 1
ATOM 997 N N . ARG A 1 126 ? -8.672 -14.836 -6.488 1 98.12 126 ARG A N 1
ATOM 998 C CA . ARG A 1 126 ? -9.961 -15 -5.832 1 98.12 126 ARG A CA 1
ATOM 999 C C . ARG A 1 126 ? -9.789 -15.211 -4.332 1 98.12 126 ARG A C 1
ATOM 1001 O O . ARG A 1 126 ? -10.539 -14.648 -3.531 1 98.12 126 ARG A O 1
ATOM 1008 N N . GLU A 1 127 ? -8.852 -15.977 -3.998 1 98.44 127 GLU A N 1
ATOM 1009 C CA . GLU A 1 127 ? -8.633 -16.25 -2.582 1 98.44 127 GLU A CA 1
ATOM 1010 C C . GLU A 1 127 ? -8.156 -15.008 -1.845 1 98.44 127 GLU A C 1
ATOM 1012 O O . GLU A 1 127 ? -8.617 -14.727 -0.737 1 98.44 127 GLU A O 1
ATOM 1017 N N . VAL A 1 128 ? -7.23 -14.234 -2.422 1 98.62 128 VAL A N 1
ATOM 1018 C CA . VAL A 1 128 ? -6.793 -12.992 -1.811 1 98.62 128 VAL A CA 1
ATOM 1019 C C . VAL A 1 128 ? -7.98 -12.039 -1.652 1 98.62 128 VAL A C 1
ATOM 1021 O O . VAL A 1 128 ? -8.125 -11.383 -0.619 1 98.62 128 VAL A O 1
ATOM 1024 N N . THR A 1 129 ? -8.773 -11.977 -2.658 1 98.56 129 THR A N 1
ATOM 1025 C CA . THR A 1 129 ? -9.961 -11.133 -2.639 1 98.56 129 THR A CA 1
ATOM 1026 C C . THR A 1 129 ? -10.922 -11.57 -1.536 1 98.56 129 THR A C 1
ATOM 1028 O O . THR A 1 129 ? -11.438 -10.734 -0.787 1 98.56 129 THR A O 1
ATOM 1031 N N . ARG A 1 130 ? -11.148 -12.867 -1.435 1 98.5 130 ARG A N 1
ATOM 1032 C CA . ARG A 1 130 ? -12 -13.398 -0.379 1 98.5 130 ARG A CA 1
ATOM 1033 C C . ARG A 1 130 ? -11.477 -13.016 1 1 98.5 130 ARG A C 1
ATOM 1035 O O . ARG A 1 130 ? -12.242 -12.578 1.862 1 98.5 130 ARG A O 1
ATOM 1042 N N . ILE A 1 131 ? -10.219 -13.156 1.199 1 98.38 131 ILE A N 1
ATOM 1043 C CA . ILE A 1 131 ? -9.578 -12.805 2.463 1 98.38 131 ILE A CA 1
ATOM 1044 C C . ILE A 1 131 ? -9.812 -11.32 2.756 1 98.38 131 ILE A C 1
ATOM 1046 O O . ILE A 1 131 ? -10.18 -10.953 3.875 1 98.38 131 ILE A O 1
ATOM 1050 N N . GLY A 1 132 ? -9.578 -10.469 1.743 1 98.38 132 GLY A N 1
ATOM 1051 C CA . GLY A 1 132 ? -9.828 -9.047 1.902 1 98.38 132 GLY A CA 1
ATOM 1052 C C . GLY A 1 132 ? -11.25 -8.734 2.334 1 98.38 132 GLY A C 1
ATOM 1053 O O . GLY A 1 132 ? -11.469 -7.918 3.23 1 98.38 132 GLY A O 1
ATOM 1054 N N . LEU A 1 133 ? -12.188 -9.391 1.727 1 98.25 133 LEU A N 1
ATOM 1055 C CA . LEU A 1 133 ? -13.586 -9.188 2.066 1 98.25 133 LEU A CA 1
ATOM 1056 C C . LEU A 1 133 ? -13.875 -9.641 3.494 1 98.25 133 LEU A C 1
ATOM 1058 O O . LEU A 1 133 ? -14.555 -8.938 4.246 1 98.25 133 LEU A O 1
ATOM 1062 N N . GLU A 1 134 ? -13.359 -10.766 3.844 1 97.94 134 GLU A N 1
ATOM 1063 C CA . GLU A 1 134 ? -13.578 -11.328 5.176 1 97.94 134 GLU A CA 1
ATOM 1064 C C . GLU A 1 134 ? -13 -10.414 6.254 1 97.94 134 GLU A C 1
ATOM 1066 O O . GLU A 1 134 ? -13.547 -10.328 7.359 1 97.94 134 GLU A O 1
ATOM 1071 N N . LEU A 1 135 ? -11.992 -9.711 5.941 1 96.88 135 LEU A N 1
ATOM 1072 C CA . LEU A 1 135 ? -11.344 -8.812 6.887 1 96.88 135 LEU A CA 1
ATOM 1073 C C . LEU A 1 135 ? -12.039 -7.457 6.914 1 96.88 135 LEU A C 1
ATOM 1075 O O . LEU A 1 135 ? -11.648 -6.566 7.672 1 96.88 135 LEU A O 1
ATOM 1079 N N . GLY A 1 136 ? -12.984 -7.242 5.996 1 96.5 136 GLY A N 1
ATOM 1080 C CA . GLY A 1 136 ? -13.727 -5.992 5.957 1 96.5 136 GLY A CA 1
ATOM 1081 C C . GLY A 1 136 ? -13.109 -4.957 5.039 1 96.5 136 GLY A C 1
ATOM 1082 O O . GLY A 1 136 ? -13.383 -3.762 5.168 1 96.5 136 GLY A O 1
ATOM 1083 N N . GLY A 1 137 ? -12.258 -5.387 4.164 1 97.81 137 GLY A N 1
ATOM 1084 C CA . GLY A 1 137 ? -11.555 -4.477 3.275 1 97.81 137 GLY A CA 1
ATOM 1085 C C . GLY A 1 137 ? -12.445 -3.883 2.201 1 97.81 137 GLY A C 1
ATOM 1086 O O . GLY A 1 137 ? -13.398 -4.523 1.756 1 97.81 137 GLY A O 1
ATOM 1087 N N . THR A 1 138 ? -12.023 -2.693 1.75 1 98 138 THR A N 1
ATOM 1088 C CA . THR A 1 138 ? -12.844 -1.945 0.801 1 98 138 THR A CA 1
ATOM 1089 C C . THR A 1 138 ? -12.352 -2.166 -0.627 1 98 138 THR A C 1
ATOM 1091 O O . THR A 1 138 ? -13.023 -1.778 -1.586 1 98 138 THR A O 1
ATOM 1094 N N . GLY A 1 139 ? -11.18 -2.793 -0.755 1 98.31 139 GLY A N 1
ATOM 1095 C CA . GLY A 1 139 ? -10.633 -3.018 -2.084 1 98.31 139 GLY A CA 1
ATOM 1096 C C . GLY A 1 139 ? -9.32 -3.773 -2.07 1 98.31 139 GLY A C 1
ATOM 1097 O O . GLY A 1 139 ? -8.797 -4.105 -1.004 1 98.31 139 GLY A O 1
ATOM 1098 N N . VAL A 1 140 ? -8.852 -4.09 -3.266 1 98.69 140 VAL A N 1
ATOM 1099 C CA . VAL A 1 140 ? -7.52 -4.648 -3.48 1 98.69 140 VAL A CA 1
ATOM 1100 C C . VAL A 1 140 ? -6.719 -3.734 -4.406 1 98.69 140 VAL A C 1
ATOM 1102 O O . VAL A 1 140 ? -7.164 -3.418 -5.512 1 98.69 140 VAL A O 1
ATOM 1105 N N . LEU A 1 141 ? -5.645 -3.287 -3.902 1 98.62 141 LEU A N 1
ATOM 1106 C CA . LEU A 1 141 ? -4.707 -2.51 -4.707 1 98.62 141 LEU A CA 1
ATOM 1107 C C . LEU A 1 141 ? -3.68 -3.42 -5.375 1 98.62 141 LEU A C 1
ATOM 1109 O O . LEU A 1 141 ? -3.141 -4.324 -4.738 1 98.62 141 LEU A O 1
ATOM 1113 N N . ILE A 1 142 ? -3.432 -3.205 -6.684 1 98.31 142 ILE A N 1
ATOM 1114 C CA . ILE A 1 142 ? -2.523 -4.039 -7.465 1 98.31 142 ILE A CA 1
ATOM 1115 C C . ILE A 1 142 ? -1.574 -3.154 -8.273 1 98.31 142 ILE A C 1
ATOM 1117 O O . ILE A 1 142 ? -2.002 -2.186 -8.898 1 98.31 142 ILE A O 1
ATOM 1121 N N . CYS A 1 143 ? -0.342 -3.457 -8.211 1 97.62 143 CYS A N 1
ATOM 1122 C CA . CYS A 1 143 ? 0.651 -2.76 -9.016 1 97.62 143 CYS A CA 1
ATOM 1123 C C . CYS A 1 143 ? 1.007 -3.564 -10.258 1 97.62 143 CYS A C 1
ATOM 1125 O O . CYS A 1 143 ? 1.284 -4.762 -10.172 1 97.62 143 CYS A O 1
ATOM 1127 N N . VAL A 1 144 ? 1.029 -2.934 -11.438 1 96.75 144 VAL A N 1
ATOM 1128 C CA . VAL A 1 144 ? 1.36 -3.615 -12.68 1 96.75 144 VAL A CA 1
ATOM 1129 C C . VAL A 1 144 ? 2.371 -2.789 -13.477 1 96.75 144 VAL A C 1
ATOM 1131 O O . VAL A 1 144 ? 2.357 -1.557 -13.414 1 96.75 144 VAL A O 1
ATOM 1134 N N . ASP A 1 145 ? 3.248 -3.523 -14.141 1 96.5 145 ASP A N 1
ATOM 1135 C CA . ASP A 1 145 ? 4.055 -2.885 -15.172 1 96.5 145 ASP A CA 1
ATOM 1136 C C . ASP A 1 145 ? 3.211 -2.551 -16.406 1 96.5 145 ASP A C 1
ATOM 1138 O O . ASP A 1 145 ? 2.68 -3.447 -17.062 1 96.5 145 ASP A O 1
ATOM 1142 N N . ASN A 1 146 ? 3.188 -1.279 -16.703 1 96.19 146 ASN A N 1
ATOM 1143 C CA . ASN A 1 146 ? 2.275 -0.841 -17.766 1 96.19 146 ASN A CA 1
ATOM 1144 C C . ASN A 1 146 ? 2.643 -1.447 -19.109 1 96.19 146 ASN A C 1
ATOM 1146 O O . ASN A 1 146 ? 1.782 -1.615 -19.969 1 96.19 146 ASN A O 1
ATOM 1150 N N . TRP A 1 147 ? 3.863 -1.75 -19.391 1 95 147 TRP A N 1
ATOM 1151 C CA . TRP A 1 147 ? 4.285 -2.363 -20.656 1 95 147 TRP A CA 1
ATOM 1152 C C . TRP A 1 147 ? 3.752 -3.789 -20.766 1 95 147 TRP A C 1
ATOM 1154 O O . TRP A 1 147 ? 3.719 -4.359 -21.859 1 95 147 TRP A O 1
ATOM 1164 N N . ASN A 1 148 ? 3.506 -4.406 -19.578 1 94.31 148 ASN A N 1
ATOM 1165 C CA . ASN A 1 148 ? 2.922 -5.746 -19.562 1 94.31 148 ASN A CA 1
ATOM 1166 C C . ASN A 1 148 ? 1.422 -5.703 -19.844 1 94.31 148 ASN A C 1
ATOM 1168 O O . ASN A 1 148 ? 0.617 -5.949 -18.938 1 94.31 148 ASN A O 1
ATOM 1172 N N . LYS A 1 149 ? 1.049 -5.602 -21.047 1 95.06 149 LYS A N 1
ATOM 1173 C CA . LYS A 1 149 ? -0.335 -5.375 -21.453 1 95.06 149 LYS A CA 1
ATOM 1174 C C . LYS A 1 149 ? -1.206 -6.586 -21.141 1 95.06 149 LYS A C 1
ATOM 1176 O O . LYS A 1 149 ? -2.377 -6.441 -20.781 1 95.06 149 LYS A O 1
ATOM 1181 N N . ASN A 1 150 ? -0.658 -7.699 -21.266 1 93 150 ASN A N 1
ATOM 1182 C CA . ASN A 1 150 ? -1.4 -8.922 -20.969 1 93 150 ASN A CA 1
ATOM 1183 C C . ASN A 1 150 ? -1.895 -8.938 -19.516 1 93 150 ASN A C 1
ATOM 1185 O O . ASN A 1 150 ? -3.061 -9.242 -19.266 1 93 150 ASN A O 1
ATOM 1189 N N . SER A 1 151 ? -0.984 -8.625 -18.609 1 94 151 SER A N 1
ATOM 1190 C CA . SER A 1 151 ? -1.349 -8.594 -17.188 1 94 151 SER A CA 1
ATOM 1191 C C . SER A 1 151 ? -2.371 -7.496 -16.906 1 94 151 SER A C 1
ATOM 1193 O O . SER A 1 151 ? -3.4 -7.746 -16.281 1 94 151 SER A O 1
ATOM 1195 N N . LYS A 1 152 ? -2.107 -6.336 -17.359 1 96.44 152 LYS A N 1
ATOM 1196 C CA . LYS A 1 152 ? -3.014 -5.211 -17.125 1 96.44 152 LYS A CA 1
ATOM 1197 C C . LYS A 1 152 ? -4.406 -5.508 -17.672 1 96.44 152 LYS A C 1
ATOM 1199 O O . LYS A 1 152 ? -5.406 -5.297 -16.984 1 96.44 152 LYS A O 1
ATOM 1204 N N . ASP A 1 153 ? -4.496 -5.992 -18.875 1 96.75 153 ASP A N 1
ATOM 1205 C CA . ASP A 1 153 ? -5.77 -6.328 -19.5 1 96.75 153 ASP A CA 1
ATOM 1206 C C . ASP A 1 153 ? -6.492 -7.422 -18.719 1 96.75 153 ASP A C 1
ATOM 1208 O O . ASP A 1 153 ? -7.719 -7.387 -18.578 1 96.75 153 ASP A O 1
ATOM 1212 N N . TRP A 1 154 ? -5.688 -8.344 -18.266 1 95.88 154 TRP A N 1
ATOM 1213 C CA . TRP A 1 154 ? -6.246 -9.445 -17.5 1 95.88 154 TRP A CA 1
ATOM 1214 C C . TRP A 1 154 ? -6.996 -8.922 -16.266 1 95.88 154 TRP A C 1
ATOM 1216 O O . TRP A 1 154 ? -8.109 -9.367 -15.977 1 95.88 154 TRP A O 1
ATOM 1226 N N . TYR A 1 155 ? -6.477 -7.949 -15.594 1 97.19 155 TYR A N 1
ATOM 1227 C CA . TYR A 1 155 ? -7.094 -7.375 -14.406 1 97.19 155 TYR A CA 1
ATOM 1228 C C . TYR A 1 155 ? -8.242 -6.449 -14.781 1 97.19 155 TYR A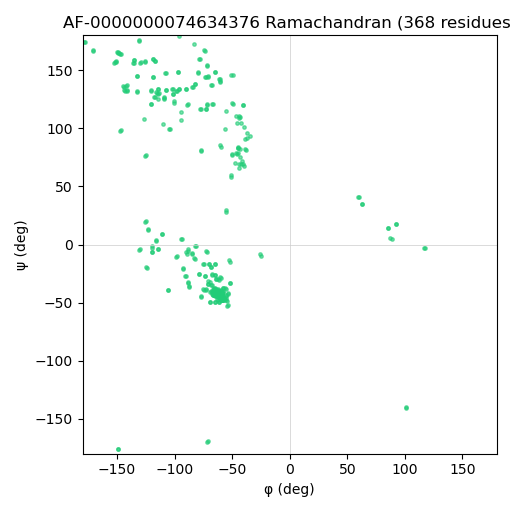 C 1
ATOM 1230 O O . TYR A 1 155 ? -9.32 -6.516 -14.188 1 97.19 155 TYR A O 1
ATOM 1238 N N . THR A 1 156 ? -8.039 -5.602 -15.773 1 97.5 156 THR A N 1
ATOM 1239 C CA . THR A 1 156 ? -9.023 -4.578 -16.094 1 97.5 156 THR A CA 1
ATOM 1240 C C . THR A 1 156 ? -10.266 -5.211 -16.719 1 97.5 156 THR A C 1
ATOM 1242 O O . THR A 1 156 ? -11.383 -4.727 -16.516 1 97.5 156 THR A O 1
ATOM 1245 N N . ARG A 1 157 ? -10.156 -6.285 -17.438 1 96.38 157 ARG A N 1
ATOM 1246 C CA . ARG A 1 157 ? -11.297 -6.996 -18 1 96.38 157 ARG A CA 1
ATOM 1247 C C . ARG A 1 157 ? -12.188 -7.578 -16.906 1 96.38 157 ARG A C 1
ATOM 1249 O O . ARG A 1 157 ? -13.352 -7.887 -17.156 1 96.38 157 ARG A O 1
ATOM 1256 N N . ARG A 1 158 ? -11.656 -7.656 -15.766 1 95.25 158 ARG A N 1
ATOM 1257 C CA . ARG A 1 158 ? -12.398 -8.289 -14.672 1 95.25 158 ARG A CA 1
ATOM 1258 C C . ARG A 1 158 ? -12.812 -7.258 -13.625 1 95.25 158 ARG A C 1
ATOM 1260 O O . ARG A 1 158 ? -13.18 -7.617 -12.508 1 95.25 158 ARG A O 1
ATOM 1267 N N . GLY A 1 159 ? -12.625 -5.945 -13.922 1 97.12 159 GLY A N 1
ATOM 1268 C CA . GLY A 1 159 ? -13.266 -4.934 -13.102 1 97.12 159 GLY A CA 1
ATOM 1269 C C . GLY A 1 159 ? -12.273 -4.035 -12.383 1 97.12 159 GLY A C 1
ATOM 1270 O O . GLY A 1 159 ? -12.664 -3.094 -11.688 1 97.12 159 GLY A O 1
ATOM 1271 N N . CYS A 1 160 ? -10.992 -4.324 -12.539 1 98.25 160 CYS A N 1
ATOM 1272 C CA . CYS A 1 160 ? -10.016 -3.426 -11.938 1 98.25 160 CYS A CA 1
ATOM 1273 C C . CYS A 1 160 ? -9.969 -2.098 -12.688 1 98.25 160 CYS A C 1
ATOM 1275 O O . CYS A 1 160 ? -10.094 -2.064 -13.914 1 98.25 160 CYS A O 1
ATOM 1277 N N . VAL A 1 161 ? -9.758 -1.037 -11.922 1 98.38 161 VAL A N 1
ATOM 1278 C CA . VAL A 1 161 ? -9.664 0.304 -12.492 1 98.38 161 VAL A CA 1
ATOM 1279 C C . VAL A 1 161 ? -8.227 0.8 -12.414 1 98.38 161 VAL A C 1
ATOM 1281 O O . VAL A 1 161 ? -7.602 0.764 -11.352 1 98.38 161 VAL A O 1
ATOM 1284 N N . ASP A 1 162 ? -7.695 1.209 -13.547 1 98.5 162 ASP A N 1
ATOM 1285 C CA . ASP A 1 162 ? -6.379 1.834 -13.562 1 98.5 162 ASP A CA 1
ATOM 1286 C C . ASP A 1 162 ? -6.43 3.242 -12.977 1 98.5 162 ASP A C 1
ATOM 1288 O O . ASP A 1 162 ? -7 4.152 -13.578 1 98.5 162 ASP A O 1
ATOM 1292 N N . LEU A 1 163 ? -5.758 3.486 -11.883 1 98 163 LEU A N 1
ATOM 1293 C CA . LEU A 1 163 ? -5.887 4.73 -11.133 1 98 163 LEU A CA 1
ATOM 1294 C C . LEU A 1 163 ? -5.203 5.883 -11.867 1 98 163 LEU A C 1
ATOM 1296 O O . LEU A 1 163 ? -5.57 7.043 -11.6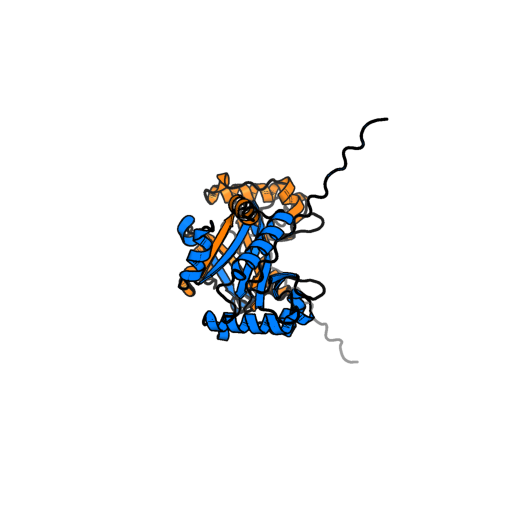88 1 98 163 LEU A O 1
ATOM 1300 N N . VAL A 1 164 ? -4.207 5.543 -12.664 1 98 164 VAL A N 1
ATOM 1301 C CA . VAL A 1 164 ? -3.557 6.566 -13.477 1 98 164 VAL A CA 1
ATOM 1302 C C . VAL A 1 164 ? -4.508 7.043 -14.57 1 98 164 VAL A C 1
ATOM 1304 O O . VAL A 1 164 ? -4.746 8.242 -14.719 1 98 164 VAL A O 1
ATOM 1307 N N . GLU A 1 165 ? -5.082 6.145 -15.273 1 97.19 165 GLU A N 1
ATOM 1308 C CA . GLU A 1 165 ? -5.945 6.461 -16.406 1 97.19 165 GLU A CA 1
ATOM 1309 C C . GLU A 1 165 ? -7.285 7.027 -15.938 1 97.19 165 GLU A C 1
ATOM 1311 O O . GLU A 1 165 ? -7.801 7.977 -16.531 1 97.19 165 GLU A O 1
ATOM 1316 N N . ALA A 1 166 ? -7.836 6.527 -14.898 1 97 166 ALA A N 1
ATOM 1317 C CA . ALA A 1 166 ? -9.195 6.859 -14.492 1 97 166 ALA A CA 1
ATOM 1318 C C . ALA A 1 166 ? -9.219 8.094 -13.594 1 97 166 ALA A C 1
ATOM 1320 O O . ALA A 1 166 ? -10.195 8.852 -13.594 1 97 166 ALA A O 1
ATOM 1321 N N . LYS A 1 167 ? -8.141 8.289 -12.758 1 96.06 167 LYS A N 1
ATOM 1322 C CA . LYS A 1 167 ? -8.211 9.32 -11.727 1 96.06 167 LYS A CA 1
ATOM 1323 C C . LYS A 1 167 ? -6.984 10.227 -11.766 1 96.06 167 LYS A C 1
ATOM 1325 O O . LYS A 1 167 ? -6.867 11.164 -10.977 1 96.06 167 LYS A O 1
ATOM 1330 N N . ASP A 1 168 ? -6.023 9.93 -12.625 1 97.19 168 ASP A N 1
ATOM 1331 C CA . ASP A 1 168 ? -4.781 10.688 -12.758 1 97.19 168 ASP A CA 1
ATOM 1332 C C . ASP A 1 168 ? -4.008 10.703 -11.438 1 97.19 168 ASP A C 1
ATOM 1334 O O . ASP A 1 168 ? -3.506 11.742 -11.016 1 97.19 168 ASP A O 1
ATOM 1338 N N . LEU A 1 169 ? -3.973 9.562 -10.758 1 97.56 169 LEU A N 1
ATOM 1339 C CA . LEU A 1 169 ? -3.223 9.383 -9.523 1 97.56 169 LEU A CA 1
ATOM 1340 C C . LEU A 1 169 ? -1.86 8.758 -9.797 1 97.56 169 LEU A C 1
ATOM 1342 O O . LEU A 1 169 ? -1.756 7.805 -10.57 1 97.56 169 LEU A O 1
ATOM 1346 N N . HIS A 1 170 ? -0.878 9.32 -9.203 1 98.25 170 HIS A N 1
ATOM 1347 C CA . HIS A 1 170 ? 0.479 8.797 -9.305 1 98.25 170 HIS A CA 1
ATOM 1348 C C . HIS A 1 170 ? 1.017 8.398 -7.934 1 98.25 170 HIS A C 1
ATOM 1350 O O . HIS A 1 170 ? 0.752 9.07 -6.938 1 98.25 170 HIS A O 1
ATOM 1356 N N . TYR A 1 171 ? 1.766 7.352 -7.949 1 98.19 171 TYR A N 1
ATOM 1357 C CA . TYR A 1 171 ? 2.518 6.984 -6.754 1 98.19 171 TYR A CA 1
ATOM 1358 C C . TYR A 1 171 ? 3.98 7.391 -6.883 1 98.19 171 TYR A C 1
ATOM 1360 O O . TYR A 1 171 ? 4.586 7.23 -7.945 1 98.19 171 TYR A O 1
ATOM 1368 N N . LEU A 1 172 ? 4.465 7.996 -5.836 1 98.38 172 LEU A N 1
ATOM 1369 C CA . LEU A 1 172 ? 5.863 8.391 -5.719 1 98.38 172 LEU A CA 1
ATOM 1370 C C . LEU A 1 172 ? 6.598 7.496 -4.723 1 98.38 172 LEU A C 1
ATOM 1372 O O . LEU A 1 172 ? 5.996 7.008 -3.762 1 98.38 172 LEU A O 1
ATOM 1376 N N . ASN A 1 173 ? 7.832 7.301 -5 1 98.38 173 ASN A N 1
ATOM 1377 C CA . ASN A 1 173 ? 8.68 6.547 -4.082 1 98.38 173 ASN A CA 1
ATOM 1378 C C . ASN A 1 173 ? 9.82 7.406 -3.541 1 98.38 173 ASN A C 1
ATOM 1380 O O . ASN A 1 173 ? 10.5 8.102 -4.301 1 98.38 173 ASN A O 1
ATOM 1384 N N . PHE A 1 174 ? 9.93 7.438 -2.254 1 98.56 174 PHE A N 1
ATOM 1385 C CA . PHE A 1 174 ? 11.039 8.047 -1.53 1 98.56 174 PHE A CA 1
ATOM 1386 C C . PHE A 1 174 ? 11.977 6.973 -0.984 1 98.56 174 PHE A C 1
ATOM 1388 O O . PHE A 1 174 ? 11.727 6.398 0.076 1 98.56 174 PHE A O 1
ATOM 1395 N N . GLY A 1 175 ? 13.109 6.723 -1.694 1 97.75 175 GLY A N 1
ATOM 1396 C CA . GLY A 1 175 ? 13.992 5.605 -1.403 1 97.75 175 GLY A CA 1
ATOM 1397 C C . GLY A 1 175 ? 14.828 5.812 -0.155 1 97.75 175 GLY A C 1
ATOM 1398 O O . GLY A 1 175 ? 14.953 6.938 0.335 1 97.75 175 GLY A O 1
ATOM 1399 N N . ARG A 1 176 ? 15.43 4.754 0.292 1 97 176 ARG A N 1
ATOM 1400 C CA . ARG A 1 176 ? 16.094 4.758 1.59 1 97 176 ARG A CA 1
ATOM 1401 C C . ARG A 1 176 ? 17.234 5.762 1.615 1 97 176 ARG A C 1
ATOM 1403 O O . ARG A 1 176 ? 17.438 6.453 2.615 1 97 176 ARG A O 1
ATOM 1410 N N . LYS A 1 177 ? 18.047 5.828 0.587 1 96.62 177 LYS A N 1
ATOM 1411 C CA . LYS A 1 177 ? 19.141 6.789 0.534 1 96.62 177 LYS A CA 1
ATOM 1412 C C . LYS A 1 177 ? 18.641 8.219 0.69 1 96.62 177 LYS A C 1
ATOM 1414 O O . LYS A 1 177 ? 19.219 9.008 1.436 1 96.62 177 LYS A O 1
ATOM 1419 N N . GLU A 1 178 ? 17.609 8.547 -0.036 1 97.56 178 GLU A N 1
ATOM 1420 C CA . GLU A 1 178 ? 17 9.875 0.047 1 97.56 178 GLU A CA 1
ATOM 1421 C C . GLU A 1 178 ? 16.406 10.125 1.431 1 97.56 178 GLU A C 1
ATOM 1423 O O . GLU A 1 178 ? 16.469 11.242 1.948 1 97.56 178 GLU A O 1
ATOM 1428 N N . MET A 1 179 ? 15.773 9.07 1.984 1 98.06 179 MET A N 1
ATOM 1429 C CA . MET A 1 179 ? 15.242 9.172 3.342 1 98.06 179 MET A CA 1
ATOM 1430 C C . MET A 1 179 ? 16.328 9.609 4.32 1 98.06 179 MET A C 1
ATOM 1432 O O . MET A 1 179 ? 16.125 10.539 5.105 1 98.06 179 MET A O 1
ATOM 1436 N N . GLU A 1 180 ? 17.422 8.875 4.281 1 97.88 180 GLU A N 1
ATOM 1437 C CA . GLU A 1 180 ? 18.531 9.133 5.203 1 97.88 180 GLU A CA 1
ATOM 1438 C C . GLU A 1 180 ? 19.062 10.555 5.039 1 97.88 180 GLU A C 1
ATOM 1440 O O . GLU A 1 180 ? 19.328 11.242 6.027 1 97.88 180 GLU A O 1
ATOM 1445 N N . ALA A 1 181 ? 19.203 11.039 3.863 1 96.75 181 ALA A N 1
ATOM 1446 C CA . ALA A 1 181 ? 19.672 12.398 3.596 1 96.75 181 ALA A CA 1
ATOM 1447 C C . ALA A 1 181 ? 18.672 13.43 4.102 1 96.75 181 ALA A C 1
ATOM 1449 O O . ALA A 1 181 ? 19.062 14.469 4.641 1 96.75 181 ALA A O 1
ATOM 1450 N N . PHE A 1 182 ? 17.438 13.117 3.947 1 96.75 182 PHE A N 1
ATOM 1451 C CA . PHE A 1 182 ? 16.359 14.031 4.293 1 96.75 182 PHE A CA 1
ATOM 1452 C C . PHE A 1 182 ? 16.281 14.234 5.801 1 96.75 182 PHE A C 1
ATOM 1454 O O . PHE A 1 182 ? 16.031 15.352 6.27 1 96.75 182 PHE A O 1
ATOM 1461 N N . VAL A 1 183 ? 16.469 13.141 6.594 1 95.31 183 VAL A N 1
ATOM 1462 C CA . VAL A 1 183 ? 16.344 13.219 8.047 1 95.31 183 VAL A CA 1
ATOM 1463 C C . VAL A 1 183 ? 17.609 13.82 8.641 1 95.31 183 VAL A C 1
ATOM 1465 O O . VAL A 1 183 ? 17.562 14.43 9.719 1 95.31 183 VAL A O 1
ATOM 1468 N N . LYS A 1 184 ? 18.766 13.711 7.984 1 89.44 184 LYS A N 1
ATOM 1469 C CA . LYS A 1 184 ? 20.016 14.297 8.445 1 89.44 184 LYS A CA 1
ATOM 1470 C C . LYS A 1 184 ? 20.031 15.805 8.234 1 89.44 184 LYS A C 1
ATOM 1472 O O . LYS A 1 184 ? 20.703 16.531 8.969 1 89.44 184 LYS A O 1
ATOM 1477 N N . ASP A 1 185 ? 19.531 16.281 7.188 1 72.5 185 ASP A N 1
ATOM 1478 C CA . ASP A 1 185 ? 19.516 17.703 6.852 1 72.5 185 ASP A CA 1
ATOM 1479 C C . ASP A 1 185 ? 18.859 18.516 7.965 1 72.5 185 ASP A C 1
ATOM 1481 O O . ASP A 1 185 ? 18.531 19.688 7.766 1 72.5 185 ASP A O 1
ATOM 1485 N N . VAL A 1 186 ? 18.953 17.984 9.258 1 52.78 186 VAL A N 1
ATOM 1486 C CA . VAL A 1 186 ? 18.531 18.844 10.352 1 52.78 186 VAL A CA 1
ATOM 1487 C C . VAL A 1 186 ? 19.656 19.797 10.719 1 52.78 186 VAL A C 1
ATOM 1489 O O . VAL A 1 186 ? 20.844 19.438 10.656 1 52.78 186 VAL A O 1
ATOM 1492 N N . MET B 1 1 ? 47.844 14.18 42.312 1 26.67 1 MET B N 1
ATOM 1493 C CA . MET B 1 1 ? 46.812 15.195 42.625 1 26.67 1 MET B CA 1
ATOM 1494 C C . MET B 1 1 ? 46.219 15.742 41.312 1 26.67 1 MET B C 1
ATOM 1496 O O . MET B 1 1 ? 46.719 16.734 40.781 1 26.67 1 MET B O 1
ATOM 1500 N N . PHE B 1 2 ? 46.031 14.922 40.219 1 28.02 2 PHE B N 1
ATOM 1501 C CA . PHE B 1 2 ? 45.562 15.094 38.844 1 28.02 2 PHE B CA 1
ATOM 1502 C C . PHE B 1 2 ? 44.188 15.719 38.812 1 28.02 2 PHE B C 1
ATOM 1504 O O . PHE B 1 2 ? 43.25 15.234 39.5 1 28.02 2 PHE B O 1
ATOM 1511 N N . GLU B 1 3 ? 44.125 17.094 38.562 1 22.97 3 GLU B N 1
ATOM 1512 C CA . GLU B 1 3 ? 43.031 18.062 38.375 1 22.97 3 GLU B CA 1
ATOM 1513 C C . GLU B 1 3 ? 41.969 17.516 37.438 1 22.97 3 GLU B C 1
ATOM 1515 O O . GLU B 1 3 ? 42.281 16.969 36.375 1 22.97 3 GLU B O 1
ATOM 1520 N N . LYS B 1 4 ? 40.844 17.109 38.031 1 31.12 4 LYS B N 1
ATOM 1521 C CA . LYS B 1 4 ? 39.5 16.719 37.562 1 31.12 4 LYS B CA 1
ATOM 1522 C C . LYS B 1 4 ? 39 17.656 36.5 1 31.12 4 LYS B C 1
ATOM 1524 O O . LYS B 1 4 ? 38.812 18.844 36.719 1 31.12 4 LYS B O 1
ATOM 1529 N N . GLU B 1 5 ? 39.531 17.562 35.156 1 27.55 5 GLU B N 1
ATOM 1530 C CA . GLU B 1 5 ? 39.062 18.25 33.969 1 27.55 5 GLU B CA 1
ATOM 1531 C C . GLU B 1 5 ? 37.562 18.375 33.938 1 27.55 5 GLU B C 1
ATOM 1533 O O . GLU B 1 5 ? 36.844 17.375 34.062 1 27.55 5 GLU B O 1
ATOM 1538 N N . THR B 1 6 ? 37 19.469 34.469 1 28.12 6 THR B N 1
ATOM 1539 C CA . THR B 1 6 ? 35.625 19.969 34.469 1 28.12 6 THR B CA 1
ATOM 1540 C C . THR B 1 6 ? 35.031 19.859 33.062 1 28.12 6 THR B C 1
ATOM 1542 O O . THR B 1 6 ? 35.531 20.516 32.125 1 28.12 6 THR B O 1
ATOM 1545 N N . LEU B 1 7 ? 34.5 18.766 32.625 1 27.7 7 LEU B N 1
ATOM 1546 C CA . LEU B 1 7 ? 33.688 18.531 31.438 1 27.7 7 LEU B CA 1
ATOM 1547 C C . LEU B 1 7 ? 32.625 19.609 31.281 1 27.7 7 LEU B C 1
ATOM 1549 O O . LEU B 1 7 ? 31.719 19.734 32.125 1 27.7 7 LEU B O 1
ATOM 1553 N N . LEU B 1 8 ? 32.969 20.859 30.766 1 28.84 8 LEU B N 1
ATOM 1554 C CA . LEU B 1 8 ? 32.062 21.953 30.391 1 28.84 8 LEU B CA 1
ATOM 1555 C C . LEU B 1 8 ? 30.844 21.406 29.641 1 28.84 8 LEU B C 1
ATOM 1557 O O . LEU B 1 8 ? 30.984 20.641 28.688 1 28.84 8 LEU B O 1
ATOM 1561 N N . SER B 1 9 ? 29.688 21.344 30.312 1 30.27 9 SER B N 1
ATOM 1562 C CA . SER B 1 9 ? 28.297 21.172 29.891 1 30.27 9 SER B CA 1
ATOM 1563 C C . SER B 1 9 ? 27.953 22.094 28.734 1 30.27 9 SER B C 1
ATOM 1565 O O . SER B 1 9 ? 27.969 23.312 28.875 1 30.27 9 SER B O 1
ATOM 1567 N N . LEU B 1 10 ? 28.438 21.938 27.516 1 28.7 10 LEU B N 1
ATOM 1568 C CA . LEU B 1 10 ? 27.953 22.641 26.344 1 28.7 10 LEU B CA 1
ATOM 1569 C C . LEU B 1 10 ? 26.422 22.656 26.312 1 28.7 10 LEU B C 1
ATOM 1571 O O . LEU B 1 10 ? 25.797 21.625 26.031 1 28.7 10 LEU B O 1
ATOM 1575 N N . SER B 1 11 ? 25.797 23.406 27.234 1 29.97 11 SER B N 1
ATOM 1576 C CA . SER B 1 11 ? 24.391 23.75 27.109 1 29.97 11 SER B CA 1
ATOM 1577 C C . SER B 1 11 ? 24.078 24.312 25.719 1 29.97 11 SER B C 1
ATOM 1579 O O . SER B 1 11 ? 24.625 25.344 25.328 1 29.97 11 SER B O 1
ATOM 1581 N N . LEU B 1 12 ? 23.953 23.516 24.703 1 31.2 12 LEU B N 1
ATOM 1582 C CA . LEU B 1 12 ? 23.328 23.984 23.469 1 31.2 12 LEU B CA 1
ATOM 1583 C C . LEU B 1 12 ? 22.109 24.859 23.781 1 31.2 12 LEU B C 1
ATOM 1585 O O . LEU B 1 12 ? 21.094 24.359 24.281 1 31.2 12 LEU B O 1
ATOM 1589 N N . SER B 1 13 ? 22.297 26.031 24.312 1 31.2 13 SER B N 1
ATOM 1590 C CA . SER B 1 13 ? 21.266 27.062 24.328 1 31.2 13 SER B CA 1
ATOM 1591 C C . SER B 1 13 ? 20.594 27.219 22.969 1 31.2 13 SER B C 1
ATOM 1593 O O . SER B 1 13 ? 21.25 27.594 22 1 31.2 13 SER B O 1
ATOM 1595 N N . ALA B 1 14 ? 19.688 26.328 22.641 1 33.97 14 ALA B N 1
ATOM 1596 C CA . ALA B 1 14 ? 18.719 26.656 21.594 1 33.97 14 ALA B CA 1
ATOM 1597 C C . ALA B 1 14 ? 18.281 28.109 21.688 1 33.97 14 ALA B C 1
ATOM 1599 O O . ALA B 1 14 ? 17.719 28.531 22.703 1 33.97 14 ALA B O 1
ATOM 1600 N N . MET B 1 15 ? 18.984 29.031 21.219 1 31.73 15 MET B N 1
ATOM 1601 C CA . MET B 1 15 ? 18.531 30.406 21.016 1 31.73 15 MET B CA 1
ATOM 1602 C C . MET B 1 15 ? 17.062 30.438 20.562 1 31.73 15 MET B C 1
ATOM 1604 O O . MET B 1 15 ? 16.703 29.844 19.547 1 31.73 15 MET B O 1
ATOM 1608 N N . ALA B 1 16 ? 16.109 30.625 21.5 1 37.22 16 ALA B N 1
ATOM 1609 C CA . ALA B 1 16 ? 14.727 31.047 21.297 1 37.22 16 ALA B CA 1
ATOM 1610 C C . ALA B 1 16 ? 14.656 32.312 20.438 1 37.22 16 ALA B C 1
ATOM 1612 O O . ALA B 1 16 ? 15.016 33.406 20.891 1 37.22 16 ALA B O 1
ATOM 1613 N N . THR B 1 17 ? 15.07 32.469 19.266 1 37 17 THR B N 1
ATOM 1614 C CA . THR B 1 17 ? 14.664 33.625 18.5 1 37 17 THR B CA 1
ATOM 1615 C C . THR B 1 17 ? 13.164 33.875 18.656 1 37 17 THR B C 1
ATOM 1617 O O . THR B 1 17 ? 12.359 32.969 18.5 1 37 17 THR B O 1
ATOM 1620 N N . THR B 1 18 ? 12.664 34.875 19.328 1 37.81 18 THR B N 1
ATOM 1621 C CA . THR B 1 18 ? 11.344 35.406 19.656 1 37.81 18 THR B CA 1
ATOM 1622 C C . THR B 1 18 ? 10.508 35.594 18.406 1 37.81 18 THR B C 1
ATOM 1624 O O . THR B 1 18 ? 9.484 36.281 18.422 1 37.81 18 THR B O 1
ATOM 1627 N N . ASN B 1 19 ? 10.969 35.594 17.141 1 41.84 19 ASN B N 1
ATOM 1628 C CA . ASN B 1 19 ? 9.969 35.75 16.094 1 41.84 19 ASN B CA 1
ATOM 1629 C C . ASN B 1 19 ? 8.742 34.875 16.359 1 41.84 19 ASN B C 1
ATOM 1631 O O . ASN B 1 19 ? 8.875 33.75 16.859 1 41.84 19 ASN B O 1
ATOM 1635 N N . GLY B 1 20 ? 7.551 35.406 16.703 1 45.34 20 GLY B N 1
ATOM 1636 C CA . GLY B 1 20 ? 6.289 34.781 17.078 1 45.34 20 GLY B CA 1
ATOM 1637 C C . GLY B 1 20 ? 6.109 33.375 16.5 1 45.34 20 GLY B C 1
ATOM 1638 O O . GLY B 1 20 ? 4.984 32.906 16.375 1 45.34 20 GLY B O 1
ATOM 1639 N N . THR B 1 21 ? 6.973 32.969 15.648 1 54.34 21 THR B N 1
ATOM 1640 C CA . THR B 1 21 ? 6.738 31.656 15.039 1 54.34 21 THR B CA 1
ATOM 1641 C C . THR B 1 21 ? 6.688 30.562 16.109 1 54.34 21 THR B C 1
ATOM 1643 O O . THR B 1 21 ? 7.648 30.375 16.859 1 54.34 21 THR B O 1
ATOM 1646 N N . CYS B 1 22 ? 5.48 30.375 16.734 1 67.62 22 CYS B N 1
ATOM 1647 C CA . CYS B 1 22 ? 5.246 29.359 17.75 1 67.62 22 CYS B CA 1
ATOM 1648 C C . CYS B 1 22 ? 5.941 28.047 17.375 1 67.62 22 CYS B C 1
ATOM 1650 O O . CYS B 1 22 ? 5.883 27.609 16.234 1 67.62 22 CYS B O 1
ATOM 1652 N N . ASP B 1 23 ? 6.812 27.641 18.234 1 90.44 23 ASP B N 1
ATOM 1653 C CA . ASP B 1 23 ? 7.496 26.359 18.078 1 90.44 23 ASP B CA 1
ATOM 1654 C C . ASP B 1 23 ? 6.5 25.234 17.828 1 90.44 23 ASP B C 1
ATOM 1656 O O . ASP B 1 23 ? 5.43 25.203 18.438 1 90.44 23 ASP B O 1
ATOM 1660 N N . ILE B 1 24 ? 6.66 24.609 16.797 1 96.38 24 ILE B N 1
ATOM 1661 C CA . ILE B 1 24 ? 5.805 23.5 16.391 1 96.38 24 ILE B CA 1
ATOM 1662 C C . ILE B 1 24 ? 6.305 22.203 17.047 1 96.38 24 ILE B C 1
ATOM 1664 O O . ILE B 1 24 ? 7.512 21.969 17.109 1 96.38 24 ILE B O 1
ATOM 1668 N N . VAL B 1 25 ? 5.41 21.422 17.578 1 97.31 25 VAL B N 1
ATOM 1669 C CA . VAL B 1 25 ? 5.707 20.109 18.156 1 97.31 25 VAL B CA 1
ATOM 1670 C C . VAL B 1 25 ? 5.051 19.016 17.328 1 97.31 25 VAL B C 1
ATOM 1672 O O . VAL B 1 25 ? 3.871 19.109 16.984 1 97.31 25 VAL B O 1
ATOM 1675 N N . ILE B 1 26 ? 5.84 18 16.969 1 98.38 26 ILE B N 1
ATOM 1676 C CA . ILE B 1 26 ? 5.312 16.797 16.344 1 98.38 26 ILE B CA 1
ATOM 1677 C C . ILE B 1 26 ? 5.207 15.672 17.359 1 98.38 26 ILE B C 1
ATOM 1679 O O . ILE B 1 26 ? 6.168 15.375 18.078 1 98.38 26 ILE B O 1
ATOM 1683 N N . ARG B 1 27 ? 4.098 15.07 17.422 1 98.19 27 ARG B N 1
ATOM 1684 C CA . ARG B 1 27 ? 3.898 13.977 18.359 1 98.19 27 ARG B CA 1
ATOM 1685 C C . ARG B 1 27 ? 2.934 12.938 17.797 1 98.19 27 ARG B C 1
ATOM 1687 O O . ARG B 1 27 ? 2.244 13.195 16.812 1 98.19 27 ARG B O 1
ATOM 1694 N N . LYS B 1 28 ? 2.939 11.711 18.422 1 98.5 28 LYS B N 1
ATOM 1695 C CA . LYS B 1 28 ? 1.932 10.703 18.094 1 98.5 28 LYS B CA 1
ATOM 1696 C C . LYS B 1 28 ? 0.526 11.211 18.406 1 98.5 28 LYS B C 1
ATOM 1698 O O . LYS B 1 28 ? 0.307 11.859 19.422 1 98.5 28 LYS B O 1
ATOM 1703 N N . ALA B 1 29 ? -0.413 10.914 17.562 1 98.69 29 ALA B N 1
ATOM 1704 C CA . ALA B 1 29 ? -1.81 11.266 17.812 1 98.69 29 ALA B CA 1
ATOM 1705 C C . ALA B 1 29 ? -2.35 10.523 19.031 1 98.69 29 ALA B C 1
ATOM 1707 O O . ALA B 1 29 ? -1.933 9.398 19.312 1 98.69 29 ALA B O 1
ATOM 1708 N N . GLU B 1 30 ? -3.238 11.141 19.719 1 98.38 30 GLU B N 1
ATOM 1709 C CA . GLU B 1 30 ? -3.963 10.57 20.844 1 98.38 30 GLU B CA 1
ATOM 1710 C C . GLU B 1 30 ? -5.465 10.523 20.578 1 98.38 30 GLU B C 1
ATOM 1712 O O . GLU B 1 30 ? -5.969 11.25 19.719 1 98.38 30 GLU B O 1
ATOM 1717 N N . PRO B 1 31 ? -6.148 9.664 21.328 1 98.31 31 PRO B N 1
ATOM 1718 C CA . PRO B 1 31 ? -7.59 9.547 21.094 1 98.31 31 PRO B CA 1
ATOM 1719 C C . PRO B 1 31 ? -8.305 10.891 21.125 1 98.31 31 PRO B C 1
ATOM 1721 O O . PRO B 1 31 ? -9.234 11.125 20.344 1 98.31 31 PRO B O 1
ATOM 1724 N N . ARG B 1 32 ? -7.883 11.789 21.891 1 98.06 32 ARG B N 1
ATOM 1725 C CA . ARG B 1 32 ? -8.531 13.094 22.016 1 98.06 32 ARG B CA 1
ATOM 1726 C C . ARG B 1 32 ? -8.367 13.914 20.75 1 98.06 32 ARG B C 1
ATOM 1728 O O . ARG B 1 32 ? -9.062 14.914 20.547 1 98.06 32 ARG B O 1
ATOM 1735 N N . ASP B 1 33 ? -7.402 13.57 19.906 1 98.44 33 ASP B N 1
ATOM 1736 C CA . ASP B 1 33 ? -7.109 14.305 18.672 1 98.44 33 ASP B CA 1
ATOM 1737 C C . ASP B 1 33 ? -8.039 13.883 17.547 1 98.44 33 ASP B C 1
ATOM 1739 O O . ASP B 1 33 ? -8.109 14.547 16.516 1 98.44 33 ASP B O 1
ATOM 1743 N N . CYS B 1 34 ? -8.766 12.805 17.734 1 98.25 34 CYS B N 1
ATOM 1744 C CA . CYS B 1 34 ? -9.375 12.062 16.641 1 98.25 34 CYS B CA 1
ATOM 1745 C C . CYS B 1 34 ? -10.359 12.93 15.867 1 98.25 34 CYS B C 1
ATOM 1747 O O . CYS B 1 34 ? -10.344 12.945 14.633 1 98.25 34 CYS B O 1
ATOM 1749 N N . THR B 1 35 ? -1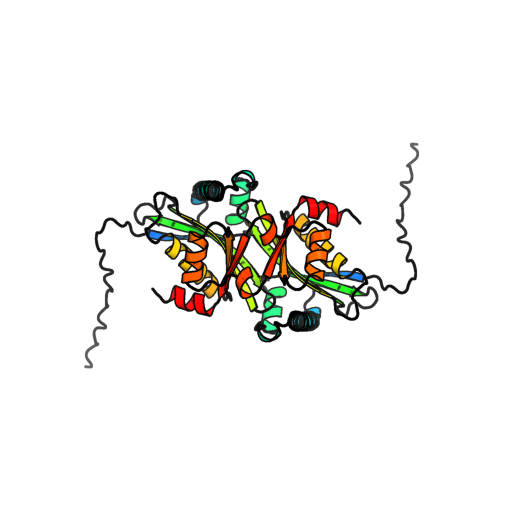1.195 13.664 16.562 1 98.38 35 THR B N 1
ATOM 1750 C CA . THR B 1 35 ? -12.211 14.484 15.906 1 98.38 35 THR B CA 1
ATOM 1751 C C . THR B 1 35 ? -11.57 15.555 15.031 1 98.38 35 THR B C 1
ATOM 1753 O O . THR B 1 35 ? -11.984 15.766 13.891 1 98.38 35 THR B O 1
ATOM 1756 N N . GLN B 1 36 ? -10.586 16.203 15.508 1 98.5 36 GLN B N 1
ATOM 1757 C CA . GLN B 1 36 ? -9.922 17.25 14.75 1 98.5 36 GLN B CA 1
ATOM 1758 C C . GLN B 1 36 ? -9.195 16.688 13.531 1 98.5 36 GLN B C 1
ATOM 1760 O O . GLN B 1 36 ? -9.195 17.281 12.461 1 98.5 36 GLN B O 1
ATOM 1765 N N . ILE B 1 37 ? -8.547 15.531 13.711 1 98.44 37 ILE B N 1
ATOM 1766 C CA . ILE B 1 37 ? -7.863 14.898 12.594 1 98.44 37 ILE B CA 1
ATOM 1767 C C . ILE B 1 37 ? -8.867 14.547 11.5 1 98.44 37 ILE B C 1
ATOM 1769 O O . ILE B 1 37 ? -8.633 14.812 10.32 1 98.44 37 ILE B O 1
ATOM 1773 N N . TYR B 1 38 ? -9.984 14 11.914 1 98.31 38 TYR B N 1
ATOM 1774 C CA . TYR B 1 38 ? -11.031 13.633 10.969 1 98.31 38 TYR B CA 1
ATOM 1775 C C . TYR B 1 38 ? -11.547 14.852 10.219 1 98.31 38 TYR B C 1
ATOM 1777 O O . TYR B 1 38 ? -11.789 14.797 9.008 1 98.31 38 TYR B O 1
ATOM 1785 N N . ASN B 1 39 ? -11.711 15.969 10.914 1 97.75 39 ASN B N 1
ATOM 1786 C CA . ASN B 1 39 ? -12.141 17.219 10.273 1 97.75 39 ASN B CA 1
ATOM 1787 C C . ASN B 1 39 ? -11.117 17.688 9.242 1 97.75 39 ASN B C 1
ATOM 1789 O O . ASN B 1 39 ? -11.492 18.172 8.172 1 97.75 39 ASN B O 1
ATOM 1793 N N . LEU B 1 40 ? -9.875 17.594 9.57 1 98 40 LEU B N 1
ATOM 1794 C CA . LEU B 1 40 ? -8.828 17.953 8.625 1 98 40 LEU B CA 1
ATOM 1795 C C . LEU B 1 40 ? -8.844 17.031 7.406 1 98 40 LEU B C 1
ATOM 1797 O O . LEU B 1 40 ? -8.586 17.484 6.285 1 98 40 LEU B O 1
ATOM 1801 N N . MET B 1 41 ? -9.094 15.742 7.648 1 97.75 41 MET B N 1
ATOM 1802 C CA . MET B 1 41 ? -9.219 14.797 6.547 1 97.75 41 MET B CA 1
ATOM 1803 C C . MET B 1 41 ? -10.352 15.203 5.605 1 97.75 41 MET B C 1
ATOM 1805 O O . MET B 1 41 ? -10.211 15.117 4.387 1 97.75 41 MET B O 1
ATOM 1809 N N . MET B 1 42 ? -11.438 15.648 6.18 1 96.75 42 MET B N 1
ATOM 1810 C CA . MET B 1 42 ? -12.562 16.109 5.379 1 96.75 42 MET B CA 1
ATOM 1811 C C . MET B 1 42 ? -12.18 17.359 4.578 1 96.75 42 MET B C 1
ATOM 1813 O O . MET B 1 42 ? -12.578 17.5 3.42 1 96.75 42 MET B O 1
ATOM 1817 N N . GLU B 1 43 ? -11.461 18.25 5.145 1 96.5 43 GLU B N 1
ATOM 1818 C CA . GLU B 1 43 ? -10.961 19.422 4.434 1 96.5 43 GLU B CA 1
ATOM 1819 C C . GLU B 1 43 ? -10.07 19.016 3.258 1 96.5 43 GLU B C 1
ATOM 1821 O O . GLU B 1 43 ? -10.156 19.609 2.178 1 96.5 43 GLU B O 1
ATOM 1826 N N . LEU B 1 44 ? -9.25 18.047 3.5 1 96.5 44 LEU B N 1
ATOM 1827 C CA . LEU B 1 44 ? -8.391 17.547 2.436 1 96.5 44 LEU B CA 1
ATOM 1828 C C . LEU B 1 44 ? -9.219 16.984 1.286 1 96.5 44 LEU B C 1
ATOM 1830 O O . LEU B 1 44 ? -8.945 17.281 0.119 1 96.5 44 LEU B O 1
ATOM 1834 N N . ALA B 1 45 ? -10.164 16.141 1.645 1 96.5 45 ALA B N 1
ATOM 1835 C CA . ALA B 1 45 ? -11.039 15.555 0.629 1 96.5 45 ALA B CA 1
ATOM 1836 C C . ALA B 1 45 ? -11.695 16.641 -0.223 1 96.5 45 ALA B C 1
ATOM 1838 O O . ALA B 1 45 ? -11.797 16.5 -1.443 1 96.5 45 ALA B O 1
ATOM 1839 N N . ALA B 1 46 ? -12.141 17.703 0.412 1 95.69 46 ALA B N 1
ATOM 1840 C CA . ALA B 1 46 ? -12.742 18.812 -0.305 1 95.69 46 ALA B CA 1
ATOM 1841 C C . ALA B 1 46 ? -11.719 19.5 -1.209 1 95.69 46 ALA B C 1
ATOM 1843 O O . ALA B 1 46 ? -12.023 19.828 -2.359 1 95.69 46 ALA B O 1
ATOM 1844 N N . PHE B 1 47 ? -10.578 19.688 -0.67 1 94.06 47 PHE B N 1
ATOM 1845 C CA . PHE B 1 47 ? -9.508 20.328 -1.433 1 94.06 47 PHE B CA 1
ATOM 1846 C C . PHE B 1 47 ? -9.195 19.531 -2.689 1 94.06 47 PHE B C 1
ATOM 1848 O O . PHE B 1 47 ? -9.008 20.094 -3.766 1 94.06 47 PHE B O 1
ATOM 1855 N N . LEU B 1 48 ? -9.156 18.188 -2.531 1 94.31 48 LEU B N 1
ATOM 1856 C CA . LEU B 1 48 ? -8.82 17.281 -3.629 1 94.31 48 LEU B CA 1
ATOM 1857 C C . LEU B 1 48 ? -10.031 17.031 -4.516 1 94.31 48 LEU B C 1
ATOM 1859 O O . LEU B 1 48 ? -9.945 16.281 -5.484 1 94.31 48 LEU B O 1
ATOM 1863 N N . LYS B 1 49 ? -11.18 17.609 -4.18 1 94.12 49 LYS B N 1
ATOM 1864 C CA . LYS B 1 49 ? -12.43 17.484 -4.934 1 94.12 49 LYS B CA 1
ATOM 1865 C C . LYS B 1 49 ? -12.914 16.047 -4.977 1 94.12 49 LYS B C 1
ATOM 1867 O O . LYS B 1 49 ? -13.406 15.578 -6.004 1 94.12 49 LYS B O 1
ATOM 1872 N N . VAL B 1 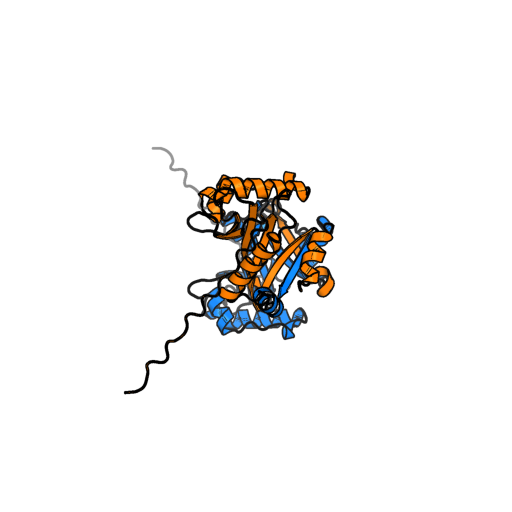50 ? -12.664 15.312 -3.846 1 92.81 50 VAL B N 1
ATOM 1873 C CA . VAL B 1 50 ? -13.094 13.922 -3.764 1 92.81 50 VAL B CA 1
ATOM 1874 C C . VAL B 1 50 ? -13.953 13.719 -2.52 1 92.81 50 VAL B C 1
ATOM 1876 O O . VAL B 1 50 ? -14.031 12.609 -1.984 1 92.81 50 VAL B O 1
ATOM 1879 N N . ASP B 1 51 ? -14.477 14.75 -1.996 1 88 51 ASP B N 1
ATOM 1880 C CA . ASP B 1 51 ? -15.25 14.68 -0.761 1 88 51 ASP B CA 1
ATOM 1881 C C . ASP B 1 51 ? -16.469 13.773 -0.924 1 88 51 ASP B C 1
ATOM 1883 O O . ASP B 1 51 ? -16.875 13.102 0.024 1 88 51 ASP B O 1
ATOM 1887 N N . ARG B 1 52 ? -16.984 13.641 -2.064 1 86.94 52 ARG B N 1
ATOM 1888 C CA . ARG B 1 52 ? -18.141 12.797 -2.307 1 86.94 52 ARG B CA 1
ATOM 1889 C C . ARG B 1 52 ? -17.766 11.32 -2.281 1 86.94 52 ARG B C 1
ATOM 1891 O O . ARG B 1 52 ? -18.641 10.461 -2.131 1 86.94 52 ARG B O 1
ATOM 1898 N N . ASP B 1 53 ? -16.531 11.07 -2.387 1 89.12 53 ASP B N 1
ATOM 1899 C CA . ASP B 1 53 ? -16.047 9.695 -2.408 1 89.12 53 ASP B CA 1
ATOM 1900 C C . ASP B 1 53 ? -15.734 9.195 -0.999 1 89.12 53 ASP B C 1
ATOM 1902 O O . ASP B 1 53 ? -15.453 8.016 -0.8 1 89.12 53 ASP B O 1
ATOM 1906 N N . MET B 1 54 ? -15.812 10.086 -0.024 1 94.62 54 MET B N 1
ATOM 1907 C CA . MET B 1 54 ? -15.453 9.688 1.335 1 94.62 54 MET B CA 1
ATOM 1908 C C . MET B 1 54 ? -16.578 8.891 1.986 1 94.62 54 MET B C 1
ATOM 1910 O O . MET B 1 54 ? -17.672 9.414 2.209 1 94.62 54 MET B O 1
ATOM 1914 N N . THR B 1 55 ? -16.312 7.672 2.305 1 96.31 55 THR B N 1
ATOM 1915 C CA . THR B 1 55 ? -17.297 6.789 2.924 1 96.31 55 THR B CA 1
ATOM 1916 C C . THR B 1 55 ? -16.812 6.32 4.293 1 96.31 55 THR B C 1
ATOM 1918 O O . THR B 1 55 ? -17.562 5.695 5.043 1 96.31 55 THR B O 1
ATOM 1921 N N . LEU B 1 56 ? -15.648 6.621 4.66 1 97.31 56 LEU B N 1
ATOM 1922 C CA . LEU B 1 56 ? -15.094 6.246 5.957 1 97.31 56 LEU B CA 1
ATOM 1923 C C . LEU B 1 56 ? -15.812 6.973 7.086 1 97.31 56 LEU B C 1
ATOM 1925 O O . LEU B 1 56 ? -15.781 8.203 7.16 1 97.31 56 LEU B O 1
ATOM 1929 N N . ALA B 1 57 ? -16.391 6.254 7.984 1 97.31 57 ALA B N 1
ATOM 1930 C CA . ALA B 1 57 ? -17.078 6.824 9.141 1 97.31 57 ALA B CA 1
ATOM 1931 C C . ALA B 1 57 ? -16.094 7.227 10.227 1 97.31 57 ALA B C 1
ATOM 1933 O O . ALA B 1 57 ? -15.086 6.547 10.438 1 97.31 57 ALA B O 1
ATOM 1934 N N . ALA B 1 58 ? -16.453 8.273 10.945 1 97.5 58 ALA B N 1
ATOM 1935 C CA . ALA B 1 58 ? -15.602 8.781 12.023 1 97.5 58 ALA B CA 1
ATOM 1936 C C . ALA B 1 58 ? -15.344 7.699 13.07 1 97.5 58 ALA B C 1
ATOM 1938 O O . ALA B 1 58 ? -14.227 7.578 13.578 1 97.5 58 ALA B O 1
ATOM 1939 N N . GLU B 1 59 ? -16.328 6.922 13.328 1 97.62 59 GLU B N 1
ATOM 1940 C CA . GLU B 1 59 ? -16.203 5.863 14.328 1 97.62 59 GLU B CA 1
ATOM 1941 C C . GLU B 1 59 ? -15.219 4.793 13.867 1 97.62 59 GLU B C 1
ATOM 1943 O O . GLU B 1 59 ? -14.43 4.277 14.664 1 97.62 59 GLU B O 1
ATOM 1948 N N . GLN B 1 60 ? -15.336 4.445 12.617 1 97.81 60 GLN B N 1
ATOM 1949 C CA . GLN B 1 60 ? -14.406 3.449 12.086 1 97.81 60 GLN B CA 1
ATOM 1950 C C . GLN B 1 60 ? -12.984 3.988 12.047 1 97.81 60 GLN B C 1
ATOM 1952 O O 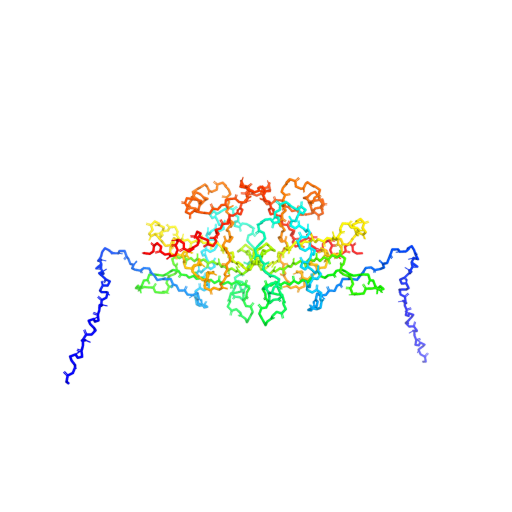. GLN B 1 60 ? -12.031 3.266 12.352 1 97.81 60 GLN B O 1
ATOM 1957 N N . PHE B 1 61 ? -12.922 5.266 11.695 1 98.25 61 PHE B N 1
ATOM 1958 C CA . PHE B 1 61 ? -11.617 5.91 11.711 1 98.25 61 PHE B CA 1
ATOM 1959 C C . PHE B 1 61 ? -10.984 5.809 13.094 1 98.25 61 PHE B C 1
ATOM 1961 O O . PHE B 1 61 ? -9.805 5.461 13.227 1 98.25 61 PHE B O 1
ATOM 1968 N N . TYR B 1 62 ? -11.672 6.086 14.078 1 98.31 62 TYR B N 1
ATOM 1969 C CA . TYR B 1 62 ? -11.203 5.98 15.453 1 98.31 62 TYR B CA 1
ATOM 1970 C C . TYR B 1 62 ? -10.68 4.578 15.742 1 98.31 62 TYR B C 1
ATOM 1972 O O . TYR B 1 62 ? -9.578 4.418 16.281 1 98.31 62 TYR B O 1
ATOM 1980 N N . LYS B 1 63 ? -11.414 3.572 15.391 1 97.81 63 LYS B N 1
ATOM 1981 C CA . LYS B 1 63 ? -11.016 2.189 15.648 1 97.81 63 LYS B CA 1
ATOM 1982 C C . LYS B 1 63 ? -9.758 1.823 14.867 1 97.81 63 LYS B C 1
ATOM 1984 O O . LYS B 1 63 ? -8.906 1.085 15.367 1 97.81 63 LYS B O 1
ATOM 1989 N N . ASP B 1 64 ? -9.688 2.344 13.648 1 97.69 64 ASP B N 1
ATOM 1990 C CA . ASP B 1 64 ? -8.57 2.018 12.766 1 97.69 64 ASP B CA 1
ATOM 1991 C C . ASP B 1 64 ? -7.254 2.545 13.328 1 97.69 64 ASP B C 1
ATOM 1993 O O . ASP B 1 64 ? -6.188 2.01 13.023 1 97.69 64 ASP B O 1
ATOM 1997 N N . ILE B 1 65 ? -7.352 3.564 14.094 1 97.81 65 ILE B N 1
ATOM 1998 C CA . ILE B 1 65 ? -6.129 4.223 14.547 1 97.81 65 ILE B CA 1
ATOM 1999 C C . ILE B 1 65 ? -5.879 3.893 16.016 1 97.81 65 ILE B C 1
ATOM 2001 O O . ILE B 1 65 ? -4.738 3.662 16.422 1 97.81 65 ILE B O 1
ATOM 2005 N N . PHE B 1 66 ? -6.953 3.844 16.828 1 98 66 PHE B N 1
ATOM 2006 C CA . PHE B 1 66 ? -6.773 3.807 18.281 1 98 66 PHE B CA 1
ATOM 2007 C C . PHE B 1 66 ? -7.383 2.539 18.875 1 98 66 PHE B C 1
ATOM 2009 O O . PHE B 1 66 ? -7.324 2.324 20.078 1 98 66 PHE B O 1
ATOM 2016 N N . GLY B 1 67 ? -7.969 1.733 18.062 1 97.06 67 GLY B N 1
ATOM 2017 C CA . 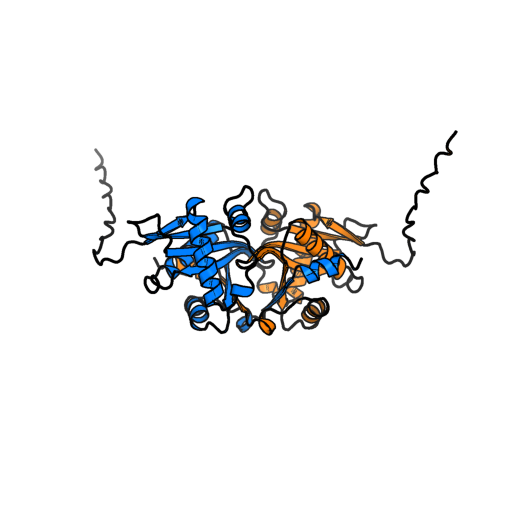GLY B 1 67 ? -8.562 0.497 18.547 1 97.06 67 GLY B CA 1
ATOM 2018 C C . GLY B 1 67 ? -7.531 -0.54 18.938 1 97.06 67 GLY B C 1
ATOM 2019 O O . GLY B 1 67 ? -6.336 -0.245 19 1 97.06 67 GLY B O 1
ATOM 2020 N N . GLU B 1 68 ? -7.902 -1.781 19.203 1 95.31 68 GLU B N 1
ATOM 2021 C CA . GLU B 1 68 ? -7.062 -2.869 19.703 1 95.31 68 GLU B CA 1
ATOM 2022 C C . GLU B 1 68 ? -6.094 -3.348 18.625 1 95.31 68 GLU B C 1
ATOM 2024 O O . GLU B 1 68 ? -4.973 -3.758 18.938 1 95.31 68 GLU B O 1
ATOM 2029 N N . LYS B 1 69 ? -6.5 -3.324 17.375 1 93.56 69 LYS B N 1
ATOM 2030 C CA . LYS B 1 69 ? -5.68 -3.746 16.234 1 93.56 69 LYS B CA 1
ATOM 2031 C C . LYS B 1 69 ? -5.578 -2.643 15.188 1 93.56 69 LYS B C 1
ATOM 2033 O O . LYS B 1 69 ? -6.234 -2.705 14.148 1 93.56 69 LYS B O 1
ATOM 2038 N N . PRO B 1 70 ? -4.773 -1.692 15.484 1 96.31 70 PRO B N 1
ATOM 2039 C CA . PRO B 1 70 ? -4.664 -0.577 14.539 1 96.31 70 PRO B CA 1
ATOM 2040 C C . PRO B 1 70 ? -4.16 -1.014 13.164 1 96.31 70 PRO B C 1
ATOM 2042 O O . PRO B 1 70 ? -3.305 -1.897 13.07 1 96.31 70 PRO B O 1
ATOM 2045 N N . VAL B 1 71 ? -4.695 -0.403 12.125 1 96.25 71 VAL B N 1
ATOM 2046 C CA . VAL B 1 71 ? -4.32 -0.734 10.75 1 96.25 71 VAL B CA 1
ATOM 2047 C C . VAL B 1 71 ? -3.629 0.463 10.102 1 96.25 71 VAL B C 1
ATOM 2049 O O . VAL B 1 71 ? -3.188 0.385 8.953 1 96.25 71 VAL B O 1
ATOM 2052 N N . CYS B 1 72 ? -3.586 1.509 10.82 1 97.81 72 CYS B N 1
ATOM 2053 C CA . CYS B 1 72 ? -2.973 2.764 10.398 1 97.81 72 CYS B CA 1
ATOM 2054 C C . CYS B 1 72 ? -2.465 3.553 11.602 1 97.81 72 CYS B C 1
ATOM 2056 O O . CYS B 1 72 ? -2.936 3.355 12.719 1 97.81 72 CYS B O 1
ATOM 2058 N N . TYR B 1 73 ? -1.512 4.414 11.344 1 98.5 73 TYR B N 1
ATOM 2059 C CA . TYR B 1 73 ? -0.91 5.234 12.391 1 98.5 73 TYR B CA 1
ATOM 2060 C C . TYR B 1 73 ? -0.971 6.711 12.023 1 98.5 73 TYR B C 1
ATOM 2062 O O . TYR B 1 73 ? -1.074 7.062 10.844 1 98.5 73 TYR B O 1
ATOM 2070 N N . CYS B 1 74 ? -0.882 7.531 13.094 1 98.75 74 CYS B N 1
ATOM 2071 C CA . CYS B 1 74 ? -1.058 8.961 12.836 1 98.75 74 CYS B CA 1
ATOM 2072 C C . CYS B 1 74 ? -0.164 9.789 13.75 1 98.75 74 CYS B C 1
ATOM 2074 O O . CYS B 1 74 ? -0.049 9.5 14.945 1 98.75 74 CYS B O 1
ATOM 2076 N N . ILE B 1 75 ? 0.484 10.805 13.18 1 98.81 75 ILE B N 1
ATOM 2077 C CA . ILE B 1 75 ? 1.168 11.844 13.945 1 98.81 75 ILE B CA 1
ATOM 2078 C C . ILE B 1 75 ? 0.521 13.195 13.68 1 98.81 75 ILE B C 1
ATOM 2080 O O . ILE B 1 75 ? -0.118 13.391 12.641 1 98.81 75 ILE B O 1
ATOM 2084 N N . VAL B 1 76 ? 0.745 14.109 14.648 1 98.81 76 VAL B N 1
ATOM 2085 C CA . VAL B 1 76 ? 0.105 15.414 14.523 1 98.81 76 VAL B CA 1
ATOM 2086 C C . VAL B 1 76 ? 1.108 16.516 14.859 1 98.81 76 VAL B C 1
ATOM 2088 O O . VAL B 1 76 ? 2.113 16.266 15.523 1 98.81 76 VAL B O 1
ATOM 2091 N N . ALA B 1 77 ? 0.838 17.672 14.336 1 98.62 77 ALA B N 1
ATOM 2092 C CA . ALA B 1 77 ? 1.562 18.891 14.641 1 98.62 77 ALA B CA 1
ATOM 2093 C C . ALA B 1 77 ? 0.717 19.828 15.508 1 98.62 77 ALA B C 1
ATOM 2095 O O . ALA B 1 77 ? -0.452 20.078 15.203 1 98.62 77 ALA B O 1
ATOM 2096 N N . THR B 1 78 ? 1.312 20.328 16.531 1 98 78 THR B N 1
ATOM 2097 C CA . THR B 1 78 ? 0.682 21.328 17.406 1 98 78 THR B CA 1
ATOM 2098 C C . THR B 1 78 ? 1.652 22.453 17.734 1 98 78 THR B C 1
ATOM 2100 O O . THR B 1 78 ? 2.863 22.312 17.531 1 98 78 THR B O 1
ATOM 2103 N N . ALA B 1 79 ? 1.039 23.562 18.125 1 95.88 79 ALA B N 1
ATOM 2104 C CA . ALA B 1 79 ? 1.887 24.625 18.672 1 95.88 79 ALA B CA 1
ATOM 2105 C C . ALA B 1 79 ? 2.385 24.25 20.062 1 95.88 79 ALA B C 1
ATOM 2107 O O . ALA B 1 79 ? 1.653 23.656 20.859 1 95.88 79 ALA B O 1
ATOM 2108 N N . GLU B 1 80 ? 3.582 24.625 20.375 1 93.5 80 GLU B N 1
ATOM 2109 C CA . GLU B 1 80 ? 4.176 24.328 21.672 1 93.5 80 GLU B CA 1
ATOM 2110 C C . GLU B 1 80 ? 3.309 24.859 22.812 1 93.5 80 GLU B C 1
ATOM 2112 O O . GLU B 1 80 ? 3.176 24.219 23.859 1 93.5 80 GLU B O 1
ATOM 2117 N N . ASN B 1 81 ? 2.771 25.984 22.547 1 93.31 81 ASN B N 1
ATOM 2118 C CA . ASN B 1 81 ? 2.01 26.641 23.594 1 93.31 81 ASN B CA 1
ATOM 2119 C C . ASN B 1 81 ? 0.546 26.203 23.578 1 93.31 81 ASN B C 1
ATOM 2121 O O . ASN B 1 81 ? -0.232 26.609 24.453 1 93.31 81 ASN B O 1
ATOM 2125 N N . ASP B 1 82 ? 0.094 25.438 22.656 1 93.81 82 ASP B N 1
ATOM 2126 C CA . ASP B 1 82 ? -1.271 24.922 22.547 1 93.81 82 ASP B CA 1
ATOM 2127 C C . ASP B 1 82 ? -1.285 23.531 21.938 1 93.81 82 ASP B C 1
ATOM 2129 O O . ASP B 1 82 ? -1.43 23.375 20.719 1 93.81 82 ASP B O 1
ATOM 2133 N N . GLN B 1 83 ? -1.377 22.547 22.797 1 93.5 83 GLN B N 1
ATOM 2134 C CA . GLN B 1 83 ? -1.31 21.172 22.328 1 93.5 83 GLN B CA 1
ATOM 2135 C C . GLN B 1 83 ? -2.705 20.594 22.078 1 93.5 83 GLN B C 1
ATOM 2137 O O . GLN B 1 83 ? -2.852 19.438 21.703 1 93.5 83 GLN B O 1
ATOM 2142 N N . SER B 1 84 ? -3.643 21.484 22.25 1 95.62 84 SER B N 1
ATOM 2143 C CA . SER B 1 84 ? -5.016 21.031 22.062 1 95.62 84 SER B CA 1
ATOM 2144 C C . SER B 1 84 ? -5.477 21.266 20.625 1 95.62 84 SER B C 1
ATOM 2146 O O . SER B 1 84 ? -6.453 20.656 20.188 1 95.62 84 SER B O 1
ATOM 2148 N N . THR B 1 85 ? -4.852 22.125 19.891 1 97.19 85 THR B N 1
ATOM 2149 C CA . THR B 1 85 ? -5.219 22.438 18.516 1 97.19 85 THR B CA 1
ATOM 2150 C C . THR B 1 85 ? -4.297 21.719 17.531 1 97.19 85 THR B C 1
ATOM 2152 O O . THR B 1 85 ? -3.076 21.891 17.578 1 97.19 85 THR B O 1
ATOM 2155 N N . ILE B 1 86 ? -4.93 20.906 16.656 1 98.25 86 ILE B N 1
ATOM 2156 C CA . ILE B 1 86 ? -4.152 20.172 15.656 1 98.25 86 ILE B CA 1
ATOM 2157 C C . ILE B 1 86 ? -3.994 21.047 14.406 1 98.25 86 ILE B C 1
ATOM 2159 O O . ILE B 1 86 ? -4.984 21.438 13.781 1 98.25 86 ILE B O 1
ATOM 2163 N N . LEU B 1 87 ? -2.758 21.328 14.055 1 98.12 87 LEU B N 1
ATOM 2164 C CA . LEU B 1 87 ? -2.455 22.188 12.914 1 98.12 87 LEU B CA 1
ATOM 2165 C C . LEU B 1 87 ? -2.318 21.375 11.633 1 98.12 87 LEU B C 1
ATOM 2167 O O . LEU B 1 87 ? -2.506 21.906 10.539 1 98.12 87 LEU B O 1
ATOM 2171 N N . GLY B 1 88 ? -1.959 20.172 11.719 1 98.56 88 GLY B N 1
ATOM 2172 C CA . GLY B 1 88 ? -1.742 19.234 10.633 1 98.56 88 GLY B CA 1
ATOM 2173 C C . GLY B 1 88 ? -1.524 17.812 11.117 1 98.56 88 GLY B C 1
ATOM 2174 O O . GLY B 1 88 ? -1.353 17.562 12.312 1 98.56 88 GLY B O 1
ATOM 2175 N N . TYR B 1 89 ? -1.6 16.922 10.172 1 98.81 89 TYR B N 1
ATOM 2176 C CA . TYR B 1 89 ? -1.42 15.508 10.508 1 98.81 89 TYR B CA 1
ATOM 2177 C C . TYR B 1 89 ? -0.782 14.75 9.352 1 98.81 89 TYR B C 1
ATOM 2179 O O . TYR B 1 89 ? -0.713 15.258 8.227 1 98.81 89 TYR B O 1
ATOM 2187 N N . SER B 1 90 ? -0.317 13.609 9.648 1 98.75 90 SER B N 1
ATOM 2188 C CA . SER B 1 90 ? 0.052 12.609 8.648 1 98.75 90 SER B CA 1
ATOM 2189 C C . SER B 1 90 ? -0.329 11.203 9.102 1 98.75 90 SER B C 1
ATOM 2191 O O . SER B 1 90 ? -0.083 10.828 10.25 1 98.75 90 SER B O 1
ATOM 2193 N N . LEU B 1 91 ? -0.949 10.492 8.195 1 98.69 91 LEU B N 1
ATOM 2194 C CA . LEU B 1 91 ? -1.191 9.062 8.391 1 98.69 91 LEU B CA 1
ATOM 2195 C C . LEU B 1 91 ? -0.122 8.234 7.688 1 98.69 91 LEU B C 1
ATOM 2197 O O . LEU B 1 91 ? 0.395 8.633 6.645 1 98.69 91 LEU B O 1
ATOM 2201 N N . TYR B 1 92 ? 0.178 7.082 8.25 1 98.69 92 TYR B N 1
ATOM 2202 C CA . TYR B 1 92 ? 1.068 6.137 7.582 1 98.69 92 TYR B CA 1
ATOM 2203 C C . TYR B 1 92 ? 0.739 4.703 7.977 1 98.69 92 TYR B C 1
ATOM 2205 O O . TYR B 1 92 ? 0.093 4.465 9 1 98.69 92 TYR B O 1
ATOM 2213 N N . PHE B 1 93 ? 1.114 3.83 7.176 1 98.44 93 PHE B N 1
ATOM 2214 C CA . PHE B 1 93 ? 0.923 2.406 7.422 1 98.44 93 PHE B CA 1
ATOM 2215 C C . PHE B 1 93 ? 2.031 1.59 6.77 1 98.44 93 PHE B C 1
ATOM 2217 O O . PHE B 1 93 ? 2.816 2.119 5.977 1 98.44 93 PHE B O 1
ATOM 2224 N N . HIS B 1 94 ? 2.113 0.344 7.188 1 97.81 94 HIS B N 1
ATOM 2225 C CA . HIS B 1 94 ? 3.186 -0.53 6.723 1 97.81 94 HIS B CA 1
ATOM 2226 C C . HIS B 1 94 ? 2.852 -1.137 5.363 1 97.81 94 HIS B C 1
ATOM 2228 O O . HIS B 1 94 ? 1.712 -1.544 5.125 1 97.81 94 HIS B O 1
ATOM 2234 N N . ILE B 1 95 ? 3.85 -1.165 4.527 1 98.38 95 ILE B N 1
ATOM 2235 C CA . ILE B 1 95 ? 3.666 -1.81 3.23 1 98.38 95 ILE B CA 1
ATOM 2236 C C . ILE B 1 95 ? 4.82 -2.775 2.967 1 98.38 95 ILE B C 1
ATOM 2238 O O . ILE B 1 95 ? 5.73 -2.904 3.789 1 98.38 95 ILE B O 1
ATOM 2242 N N . TYR B 1 96 ? 4.68 -3.465 1.844 1 98.12 96 TYR B N 1
ATOM 2243 C CA . TYR B 1 96 ? 5.684 -4.461 1.48 1 98.12 96 TYR B CA 1
ATOM 2244 C C . TYR B 1 96 ? 5.938 -4.453 -0.022 1 98.12 96 TYR B C 1
ATOM 2246 O O . TYR B 1 96 ? 5.008 -4.305 -0.816 1 98.12 96 TYR B O 1
ATOM 2254 N N . ASN B 1 97 ? 7.113 -4.523 -0.386 1 95.62 97 ASN B N 1
ATOM 2255 C CA . ASN B 1 97 ? 7.543 -4.672 -1.772 1 95.62 97 ASN B CA 1
ATOM 2256 C C . ASN B 1 97 ? 8.367 -5.941 -1.967 1 95.62 97 ASN B C 1
ATOM 2258 O O . ASN B 1 97 ? 9.273 -6.23 -1.177 1 95.62 97 ASN B O 1
ATOM 2262 N N . PHE B 1 98 ? 8.055 -6.707 -2.998 1 94.88 98 PHE B N 1
ATOM 2263 C CA . PHE B 1 98 ? 8.664 -8.023 -3.143 1 94.88 98 PHE B CA 1
ATOM 2264 C C . PHE B 1 98 ? 10.141 -7.895 -3.494 1 94.88 98 PHE B C 1
ATOM 2266 O O . PHE B 1 98 ? 10.906 -8.852 -3.338 1 94.88 98 PHE B O 1
ATOM 2273 N N . LEU B 1 99 ? 10.617 -6.75 -3.949 1 96.5 99 LEU B N 1
ATOM 2274 C CA . LEU B 1 99 ? 12.008 -6.566 -4.352 1 96.5 99 LEU B CA 1
ATOM 2275 C C . LEU B 1 99 ? 12.875 -6.176 -3.154 1 96.5 99 LEU B C 1
ATOM 2277 O O . LEU B 1 99 ? 14.023 -6.613 -3.045 1 96.5 99 LEU B O 1
ATOM 2281 N N . GLU B 1 100 ? 12.281 -5.363 -2.225 1 97.31 100 GLU B N 1
ATOM 2282 C CA . GLU B 1 100 ? 13.125 -4.742 -1.205 1 97.31 100 GLU B CA 1
ATOM 2283 C C . GLU B 1 100 ? 12.625 -5.074 0.198 1 97.31 100 GLU B C 1
ATOM 2285 O O . GLU B 1 100 ? 13.344 -4.883 1.18 1 97.31 100 GLU B O 1
ATOM 2290 N N . GLY B 1 101 ? 11.391 -5.473 0.276 1 97.44 101 GLY B N 1
ATOM 2291 C CA . GLY B 1 101 ? 10.859 -5.844 1.577 1 97.44 101 GLY B CA 1
ATOM 2292 C C . GLY B 1 101 ? 10 -4.766 2.201 1 97.44 101 GLY B C 1
ATOM 2293 O O . GLY B 1 101 ? 9.18 -4.148 1.521 1 97.44 101 GLY B O 1
ATOM 2294 N N . PHE B 1 102 ? 10.148 -4.57 3.533 1 98.06 102 PHE B N 1
ATOM 2295 C CA . PHE B 1 102 ? 9.305 -3.715 4.359 1 98.06 102 PHE B CA 1
ATOM 2296 C C . PHE B 1 102 ? 9.516 -2.246 4.012 1 98.06 102 PHE B C 1
ATOM 2298 O O . PHE B 1 102 ? 10.648 -1.81 3.807 1 98.06 102 PHE B O 1
ATOM 2305 N N . ALA B 1 103 ? 8.469 -1.491 3.926 1 98.5 103 ALA B N 1
ATOM 2306 C CA . ALA B 1 103 ? 8.445 -0.042 3.744 1 98.5 103 ALA B CA 1
ATOM 2307 C C . ALA B 1 103 ? 7.215 0.573 4.406 1 98.5 103 ALA B C 1
ATOM 2309 O O . ALA B 1 103 ? 6.496 -0.104 5.145 1 98.5 103 ALA B O 1
ATOM 2310 N N . ILE B 1 104 ? 7.031 1.868 4.254 1 98.5 104 ILE B N 1
ATOM 2311 C CA . ILE B 1 104 ? 5.812 2.494 4.758 1 98.5 104 ILE B CA 1
ATOM 2312 C C . ILE B 1 104 ? 5.172 3.336 3.658 1 98.5 104 ILE B C 1
ATOM 2314 O O . ILE B 1 104 ? 5.824 3.676 2.668 1 98.5 104 ILE B O 1
ATOM 2318 N N . SER B 1 105 ? 3.971 3.523 3.818 1 98.75 105 SER B N 1
ATOM 2319 C CA . SER B 1 105 ? 3.244 4.477 2.984 1 98.75 105 SER B CA 1
ATOM 2320 C C . SER B 1 105 ? 2.725 5.648 3.807 1 98.75 105 SER B C 1
ATOM 2322 O O . SER B 1 105 ? 2.23 5.461 4.922 1 98.75 105 SER B O 1
ATOM 2324 N N . MET B 1 106 ? 2.928 6.805 3.305 1 98.38 106 MET B N 1
ATOM 2325 C CA . MET B 1 106 ? 2.344 7.996 3.92 1 98.38 106 MET B CA 1
ATOM 2326 C C . MET B 1 106 ? 1.021 8.359 3.256 1 98.38 106 MET B C 1
ATOM 2328 O O . MET B 1 106 ? 0.972 8.602 2.049 1 98.38 106 MET B O 1
ATOM 2332 N N . GLU B 1 107 ? -0.135 8.281 3.941 1 92.5 107 GLU B N 1
ATOM 2333 C CA . GLU B 1 107 ? -1.518 8.5 3.525 1 92.5 107 GLU B CA 1
ATOM 2334 C C . GLU B 1 107 ? -2.215 9.516 4.426 1 92.5 107 GLU B C 1
ATOM 2336 O O . GLU B 1 107 ? -2.85 9.141 5.414 1 92.5 107 GLU B O 1
ATOM 2341 N N . ASN B 1 108 ? -2.477 10.594 4.086 1 87.94 108 ASN B N 1
ATOM 2342 C CA . ASN B 1 108 ? -1.809 11.711 3.424 1 87.94 108 ASN B CA 1
ATOM 2343 C C . ASN B 1 108 ? -1.261 12.711 4.434 1 87.94 108 ASN B C 1
ATOM 2345 O O . ASN B 1 108 ? -1.235 12.445 5.633 1 87.94 108 ASN B O 1
ATOM 2349 N N . LEU B 1 109 ? -0.739 13.57 4.145 1 96.44 109 LEU B N 1
ATOM 2350 C CA . LEU B 1 109 ? -0.228 14.719 4.883 1 96.44 109 LEU B CA 1
ATOM 2351 C C . LEU B 1 109 ? -1.035 15.969 4.559 1 96.44 109 LEU B C 1
ATOM 2353 O O . LEU B 1 109 ? -1.291 16.266 3.391 1 96.44 109 LEU B O 1
ATOM 2357 N N . TYR B 1 110 ? -1.526 16.547 5.695 1 97.88 110 TYR B N 1
ATOM 2358 C CA . TYR B 1 110 ? -2.332 17.75 5.48 1 97.88 110 TYR B CA 1
ATOM 2359 C C . TYR B 1 110 ? -2.1 18.766 6.594 1 97.88 110 TYR B C 1
ATOM 2361 O O . TYR B 1 110 ? -2.043 18.406 7.773 1 97.88 110 TYR B O 1
ATOM 2369 N N . VAL B 1 111 ? -1.897 19.938 6.188 1 97.62 111 VAL B N 1
ATOM 2370 C CA . VAL B 1 111 ? -1.809 21.078 7.086 1 97.62 111 VAL B CA 1
ATOM 2371 C C . VAL B 1 111 ? -2.955 22.047 6.801 1 97.62 111 VAL B C 1
ATOM 2373 O O . VAL B 1 111 ? -3.221 22.391 5.645 1 97.62 111 VAL B O 1
ATOM 2376 N N . SER B 1 112 ? -3.602 22.438 7.855 1 96.12 112 SER B N 1
ATOM 2377 C CA . SER B 1 112 ? -4.688 23.391 7.676 1 96.12 112 SER B CA 1
ATOM 2378 C C . SER B 1 112 ? -4.234 24.594 6.844 1 96.12 112 SER B C 1
ATOM 2380 O O . SER B 1 112 ? -3.109 25.062 6.996 1 96.12 112 SER B O 1
ATOM 2382 N N . GLN B 1 113 ? -5.125 25.125 6.066 1 92.81 113 GLN B N 1
ATOM 2383 C CA . GLN B 1 113 ? -4.797 26.188 5.117 1 92.81 113 GLN B CA 1
ATOM 2384 C C . GLN B 1 113 ? -4.234 27.406 5.828 1 92.81 113 GLN B C 1
ATOM 2386 O O . GLN B 1 113 ? -3.268 28.016 5.363 1 92.81 113 GLN B O 1
ATOM 2391 N N . SER B 1 114 ? -4.785 27.734 6.957 1 92.62 114 SER B N 1
ATOM 2392 C CA . SER B 1 114 ? -4.414 28.953 7.684 1 92.62 114 SER B CA 1
ATOM 2393 C C . SER B 1 114 ? -3.041 28.812 8.328 1 92.62 114 SER B C 1
ATOM 2395 O O . SER B 1 114 ? -2.467 29.797 8.797 1 92.62 114 SER B O 1
ATOM 2397 N N . HIS B 1 115 ? -2.477 27.625 8.242 1 93.75 115 HIS B N 1
ATOM 2398 C CA . HIS B 1 115 ? -1.216 27.406 8.945 1 93.75 115 HIS B CA 1
ATOM 2399 C C . HIS B 1 115 ? -0.122 26.953 7.988 1 93.75 115 HIS B C 1
ATOM 2401 O O . HIS B 1 115 ? 0.935 26.484 8.422 1 93.75 115 HIS B O 1
ATOM 2407 N N . ARG B 1 116 ? -0.354 27.078 6.73 1 93.25 116 ARG B N 1
ATOM 2408 C CA . ARG B 1 116 ? 0.623 26.672 5.723 1 93.25 116 ARG B CA 1
ATOM 2409 C C . ARG B 1 116 ? 1.718 27.719 5.578 1 93.25 116 ARG B C 1
ATOM 2411 O O . ARG B 1 116 ? 1.614 28.812 6.137 1 93.25 116 ARG B O 1
ATOM 2418 N N . GLY B 1 117 ? 2.848 27.297 5.035 1 90.81 117 GLY B N 1
ATOM 2419 C CA . GLY B 1 117 ? 3.957 28.203 4.816 1 90.81 117 GLY B CA 1
ATOM 2420 C C . GLY B 1 117 ? 4.855 28.359 6.027 1 90.81 117 GLY B C 1
ATOM 2421 O O . GLY B 1 117 ? 5.668 29.281 6.094 1 90.81 117 GLY B O 1
ATOM 2422 N N . ARG B 1 118 ? 4.691 27.469 6.957 1 92.19 118 ARG B N 1
ATOM 2423 C CA . ARG B 1 118 ? 5.461 27.547 8.195 1 92.19 118 ARG B CA 1
ATOM 2424 C C . ARG B 1 118 ? 6.383 26.344 8.344 1 92.19 118 ARG B C 1
ATOM 2426 O O . ARG B 1 118 ? 6.953 26.125 9.414 1 92.19 118 ARG B O 1
ATOM 2433 N N . GLY B 1 119 ? 6.406 25.484 7.363 1 95 119 GLY B N 1
ATOM 2434 C CA . GLY B 1 119 ? 7.297 24.344 7.387 1 95 119 GLY B CA 1
ATOM 2435 C C . GLY B 1 119 ? 6.695 23.125 8.07 1 95 119 GLY B C 1
ATOM 2436 O O . GLY B 1 119 ? 7.359 22.094 8.227 1 95 119 GLY B O 1
ATOM 2437 N N . ILE B 1 120 ? 5.465 23.203 8.453 1 97.06 120 ILE B N 1
ATOM 2438 C CA . ILE B 1 120 ? 4.809 22.141 9.219 1 97.06 120 ILE B CA 1
ATOM 2439 C C . ILE B 1 120 ? 4.742 20.875 8.375 1 97.06 120 ILE B C 1
ATOM 2441 O O . ILE B 1 120 ? 4.984 19.781 8.891 1 97.06 120 ILE B O 1
ATOM 2445 N N . GLY B 1 121 ? 4.453 21.031 7.094 1 97.25 121 GLY B N 1
ATOM 2446 C CA . GLY B 1 121 ? 4.406 19.875 6.211 1 97.25 121 GLY B CA 1
ATOM 2447 C C . GLY B 1 121 ? 5.715 19.109 6.152 1 97.25 121 GLY B C 1
ATOM 2448 O O . GLY B 1 121 ? 5.73 17.891 6.238 1 97.25 121 GLY B O 1
ATOM 2449 N N . LYS B 1 122 ? 6.738 19.844 6.051 1 96.69 122 LYS B N 1
ATOM 2450 C CA . LYS B 1 122 ? 8.062 19.234 6.008 1 96.69 122 LYS B CA 1
ATOM 2451 C C . LYS B 1 122 ? 8.391 18.531 7.32 1 96.69 122 LYS B C 1
ATOM 2453 O O . LYS B 1 122 ? 8.977 17.453 7.32 1 96.69 122 LYS B O 1
ATOM 2458 N N . MET B 1 123 ? 8.039 19.125 8.406 1 97 123 MET B N 1
ATOM 2459 C CA . MET B 1 123 ? 8.281 18.531 9.719 1 97 123 MET B CA 1
ATOM 2460 C C . MET B 1 123 ? 7.523 17.219 9.867 1 97 123 MET B C 1
ATOM 2462 O O . MET B 1 123 ? 8.07 16.234 10.375 1 97 123 MET B O 1
ATOM 2466 N N . LEU B 1 124 ? 6.289 17.203 9.445 1 98.38 124 LEU B N 1
ATOM 2467 C CA . LEU B 1 124 ? 5.48 15.992 9.5 1 98.38 124 LEU B CA 1
ATOM 2468 C C . LEU B 1 124 ? 6.086 14.898 8.625 1 98.38 124 LEU B C 1
ATOM 2470 O O . LEU B 1 124 ? 6.234 13.758 9.07 1 98.38 124 LEU B O 1
ATOM 2474 N N . TRP B 1 125 ? 6.434 15.266 7.418 1 98.31 125 TRP B N 1
ATOM 2475 C CA . TRP B 1 125 ? 7.031 14.305 6.492 1 98.31 125 TRP B CA 1
ATOM 2476 C C . TRP B 1 125 ? 8.336 13.758 7.051 1 98.31 125 TRP B C 1
ATOM 2478 O O . TRP B 1 125 ? 8.586 12.547 6.988 1 98.31 125 TRP B O 1
ATOM 2488 N N . ARG B 1 126 ? 9.172 14.602 7.594 1 98.12 126 ARG B N 1
ATOM 2489 C CA . ARG B 1 126 ? 10.438 14.18 8.18 1 98.12 126 ARG B CA 1
ATOM 2490 C C . ARG B 1 126 ? 10.211 13.172 9.305 1 98.12 126 ARG B C 1
ATOM 2492 O O . ARG B 1 126 ? 10.945 12.188 9.414 1 98.12 126 ARG B O 1
ATOM 2499 N N . GLU B 1 127 ? 9.258 13.438 10.086 1 98.44 127 GLU B N 1
ATOM 2500 C CA . GLU B 1 127 ? 8.977 12.531 11.195 1 98.44 127 GLU B CA 1
ATOM 2501 C C . GLU B 1 127 ? 8.5 11.172 10.695 1 98.44 127 GLU B C 1
ATOM 2503 O O . GLU B 1 127 ? 8.93 10.133 11.203 1 98.44 127 GLU B O 1
ATOM 2508 N N . VAL B 1 128 ? 7.609 11.133 9.703 1 98.62 128 VAL B N 1
ATOM 2509 C CA . VAL B 1 128 ? 7.168 9.867 9.125 1 98.62 128 VAL B CA 1
ATOM 2510 C C . VAL B 1 128 ? 8.367 9.117 8.547 1 98.62 128 VAL B C 1
ATOM 2512 O O . VAL B 1 128 ? 8.484 7.898 8.703 1 98.62 128 VAL B O 1
ATOM 2515 N N . THR B 1 129 ? 9.195 9.844 7.871 1 98.62 129 THR B N 1
ATOM 2516 C CA . THR B 1 129 ? 10.398 9.258 7.277 1 98.62 129 THR B CA 1
ATOM 2517 C C . THR B 1 129 ? 11.312 8.68 8.352 1 98.62 129 THR B C 1
ATOM 2519 O O . THR B 1 129 ? 11.812 7.562 8.219 1 98.62 129 THR B O 1
ATOM 2522 N N . ARG B 1 130 ? 11.516 9.438 9.422 1 98.5 130 ARG B N 1
ATOM 2523 C CA . ARG B 1 130 ? 12.32 8.961 10.539 1 98.5 130 ARG B CA 1
ATOM 2524 C C . ARG B 1 130 ? 11.758 7.66 11.109 1 98.5 130 ARG B C 1
ATOM 2526 O O . ARG B 1 130 ? 12.5 6.707 11.352 1 98.5 130 ARG B O 1
ATOM 2533 N N . ILE B 1 131 ? 10.484 7.613 11.305 1 98.38 131 ILE B N 1
ATOM 2534 C CA . ILE B 1 131 ? 9.805 6.43 11.82 1 98.38 131 ILE B CA 1
ATOM 2535 C C . ILE B 1 131 ? 10.055 5.25 10.883 1 98.38 131 ILE B C 1
ATOM 2537 O O . ILE B 1 131 ? 10.383 4.148 11.328 1 98.38 131 ILE B O 1
ATOM 2541 N N . GLY B 1 132 ? 9.867 5.488 9.57 1 98.38 132 GLY B N 1
ATOM 2542 C CA . GLY B 1 132 ? 10.141 4.449 8.586 1 98.38 132 GLY B CA 1
ATOM 2543 C C . GLY B 1 132 ? 11.547 3.895 8.68 1 98.38 132 GLY B C 1
ATOM 2544 O O . GLY B 1 132 ? 11.75 2.68 8.633 1 98.38 132 GLY B O 1
ATOM 2545 N N . LEU B 1 133 ? 12.5 4.762 8.82 1 98.25 133 LEU B N 1
ATOM 2546 C CA . LEU B 1 133 ? 13.891 4.348 8.938 1 98.25 133 LEU B CA 1
ATOM 2547 C C . LEU B 1 133 ? 14.117 3.539 10.211 1 98.25 133 LEU B C 1
ATOM 2549 O O . LEU B 1 133 ? 14.781 2.502 10.18 1 98.25 133 LEU B O 1
ATOM 2553 N N . GLU B 1 134 ? 13.57 4.008 11.289 1 97.94 134 GLU B N 1
ATOM 2554 C CA . GLU B 1 134 ? 13.727 3.34 12.578 1 97.94 134 GLU B CA 1
ATOM 2555 C C . GLU B 1 134 ? 13.133 1.936 12.547 1 97.94 134 GLU B C 1
ATOM 2557 O O . GLU B 1 134 ? 13.633 1.029 13.219 1 97.94 134 GLU B O 1
ATOM 2562 N N . LEU B 1 135 ? 12.141 1.743 11.773 1 96.81 135 LEU B N 1
ATOM 2563 C CA . LEU B 1 135 ? 11.477 0.45 11.672 1 96.81 135 LEU B CA 1
ATOM 2564 C C . LEU B 1 135 ? 12.195 -0.452 10.672 1 96.81 135 LEU B C 1
ATOM 2566 O O . LEU B 1 135 ? 11.789 -1.599 10.461 1 96.81 135 LEU B O 1
ATOM 2570 N N . GLY B 1 136 ? 13.18 0.097 9.953 1 96.5 136 GLY B N 1
ATOM 2571 C CA . GLY B 1 136 ? 13.945 -0.688 9 1 96.5 136 GLY B CA 1
ATOM 2572 C C . GLY B 1 136 ? 13.367 -0.64 7.594 1 96.5 136 GLY B C 1
ATOM 2573 O O . GLY B 1 136 ? 13.648 -1.516 6.773 1 96.5 136 GLY B O 1
ATOM 2574 N N . GLY B 1 137 ? 12.547 0.312 7.332 1 97.81 137 GLY B N 1
ATOM 2575 C CA . GLY B 1 137 ? 11.891 0.418 6.039 1 97.81 137 GLY B CA 1
ATOM 2576 C C . GLY B 1 137 ? 12.828 0.84 4.926 1 97.81 137 GLY B C 1
ATOM 2577 O O . GLY B 1 137 ? 13.797 1.571 5.164 1 97.81 137 GLY B O 1
ATOM 2578 N N . THR B 1 138 ? 12.438 0.436 3.715 1 98 138 THR B N 1
ATOM 2579 C CA . THR B 1 138 ? 13.305 0.667 2.561 1 98 138 THR B CA 1
ATOM 2580 C C . THR B 1 138 ? 12.859 1.908 1.793 1 98 138 THR B C 1
ATOM 2582 O O . THR B 1 138 ? 13.57 2.379 0.901 1 98 138 THR B O 1
ATOM 2585 N N . GLY B 1 139 ? 11.672 2.438 2.143 1 98.31 139 GLY B N 1
ATOM 2586 C CA . GLY B 1 139 ? 11.172 3.607 1.44 1 98.31 139 GLY B CA 1
ATOM 2587 C C . GLY B 1 139 ? 9.844 4.105 1.983 1 98.31 139 GLY B C 1
ATOM 2588 O O . GLY B 1 139 ? 9.281 3.512 2.91 1 98.31 139 GLY B O 1
ATOM 2589 N N . VAL B 1 140 ? 9.414 5.227 1.45 1 98.75 140 VAL B N 1
ATOM 2590 C CA . VAL B 1 140 ? 8.086 5.77 1.696 1 98.75 140 VAL B CA 1
ATOM 2591 C C . VAL B 1 140 ? 7.328 5.902 0.376 1 98.75 140 VAL B C 1
ATOM 2593 O O . VAL B 1 140 ? 7.812 6.539 -0.562 1 98.75 140 VAL B O 1
ATOM 2596 N N . LEU B 1 141 ? 6.242 5.25 0.319 1 98.62 141 LEU B N 1
ATOM 2597 C CA . LEU B 1 141 ? 5.344 5.383 -0.824 1 98.62 141 LEU B CA 1
ATOM 2598 C C . LEU B 1 141 ? 4.328 6.492 -0.59 1 98.62 141 LEU B C 1
ATOM 2600 O O . LEU B 1 141 ? 3.756 6.602 0.498 1 98.62 141 LEU B O 1
ATOM 2604 N N . ILE B 1 142 ? 4.125 7.359 -1.602 1 98.31 142 ILE B N 1
ATOM 2605 C CA . ILE B 1 142 ? 3.232 8.508 -1.492 1 98.31 142 ILE B CA 1
ATOM 2606 C C . ILE B 1 142 ? 2.324 8.578 -2.719 1 98.31 142 ILE B C 1
ATOM 2608 O O . ILE B 1 142 ? 2.791 8.445 -3.852 1 98.31 142 ILE B O 1
ATOM 2612 N N . CYS B 1 143 ? 1.09 8.727 -2.5 1 97.62 143 CYS B N 1
ATOM 2613 C CA . CYS B 1 143 ? 0.135 8.914 -3.586 1 97.62 143 CYS B CA 1
ATOM 2614 C C . CYS B 1 143 ? -0.192 10.391 -3.779 1 97.62 143 CYS B C 1
ATOM 2616 O O . CYS B 1 143 ? -0.494 11.094 -2.814 1 97.62 143 CYS B O 1
ATOM 2618 N N . VAL B 1 144 ? -0.163 10.883 -5.012 1 96.81 144 VAL B N 1
ATOM 2619 C CA . VAL B 1 144 ? -0.464 12.281 -5.301 1 96.81 144 VAL B CA 1
ATOM 2620 C C . VAL B 1 144 ? -1.436 12.367 -6.473 1 96.81 144 VAL B C 1
ATOM 2622 O O . VAL B 1 144 ? -1.404 11.523 -7.379 1 96.81 144 VAL B O 1
ATOM 2625 N N . ASP B 1 145 ? -2.309 13.359 -6.375 1 96.56 145 ASP B N 1
ATOM 2626 C CA . ASP B 1 145 ? -3.07 13.75 -7.559 1 96.56 145 ASP B CA 1
ATOM 2627 C C . ASP B 1 145 ? -2.18 14.461 -8.57 1 96.56 145 ASP B C 1
ATOM 2629 O O . ASP B 1 145 ? -1.646 15.539 -8.289 1 96.56 145 ASP B O 1
ATOM 2633 N N . ASN B 1 146 ? -2.117 13.891 -9.742 1 96.31 146 ASN B N 1
ATOM 2634 C CA . ASN B 1 146 ? -1.162 14.391 -10.727 1 96.31 146 ASN B CA 1
ATOM 2635 C C . ASN B 1 146 ? -1.492 15.828 -11.141 1 96.31 146 ASN B C 1
ATOM 2637 O O . ASN B 1 146 ? -0.604 16.578 -11.539 1 96.31 146 ASN B O 1
ATOM 2641 N N . TRP B 1 147 ? -2.705 16.266 -11.133 1 95 147 TRP B N 1
ATOM 2642 C CA . TRP B 1 147 ? -3.092 17.625 -11.484 1 95 147 TRP B CA 1
ATOM 2643 C C . TRP B 1 147 ? -2.57 18.609 -10.445 1 95 147 TRP B C 1
ATOM 2645 O O . TRP B 1 147 ? -2.504 19.812 -10.711 1 95 147 TRP B O 1
ATOM 2655 N N . ASN B 1 148 ? -2.383 18.094 -9.195 1 94.31 148 ASN B N 1
ATOM 2656 C CA . ASN B 1 148 ? -1.818 18.938 -8.148 1 94.31 148 ASN B CA 1
ATOM 2657 C C . ASN B 1 148 ? -0.308 19.094 -8.305 1 94.31 148 ASN B C 1
ATOM 2659 O O . ASN B 1 148 ? 0.464 18.547 -7.516 1 94.31 148 ASN B O 1
ATOM 2663 N N . LYS B 1 149 ? 0.097 19.953 -9.148 1 95.19 149 LYS B N 1
ATOM 2664 C CA . LYS B 1 149 ? 1.496 20.094 -9.539 1 95.19 149 LYS B CA 1
ATOM 2665 C C . LYS B 1 149 ? 2.338 20.625 -8.375 1 95.19 149 LYS B C 1
ATOM 2667 O O . LYS B 1 149 ? 3.5 20.234 -8.227 1 95.19 149 LYS B O 1
ATOM 2672 N N . ASN B 1 150 ? 1.782 21.438 -7.617 1 93 150 ASN B N 1
ATOM 2673 C CA . ASN B 1 150 ? 2.496 21.984 -6.465 1 93 150 ASN B CA 1
ATOM 2674 C C . ASN B 1 150 ? 2.945 20.891 -5.512 1 93 150 ASN B C 1
ATOM 2676 O O . ASN B 1 150 ? 4.098 20.859 -5.078 1 93 150 ASN B O 1
ATOM 2680 N N . SER B 1 151 ? 2.004 19.984 -5.195 1 94.06 151 SER B N 1
ATOM 2681 C CA . SER B 1 151 ? 2.326 18.875 -4.305 1 94.06 151 SER B CA 1
ATOM 2682 C C . SER B 1 151 ? 3.354 17.953 -4.938 1 94.06 151 SER B C 1
ATOM 2684 O O . SER B 1 151 ? 4.359 17.609 -4.309 1 94.06 151 SER B O 1
ATOM 2686 N N . LYS B 1 152 ? 3.125 17.562 -6.125 1 96.5 152 LYS B N 1
ATOM 2687 C CA . LYS B 1 152 ? 4.039 16.641 -6.812 1 96.5 152 LYS B CA 1
ATOM 2688 C C . LYS B 1 152 ? 5.445 17.234 -6.887 1 96.5 152 LYS B C 1
ATOM 2690 O O . LYS B 1 152 ? 6.426 16.547 -6.574 1 96.5 152 LYS B O 1
ATOM 2695 N N . ASP B 1 153 ? 5.559 18.469 -7.289 1 96.75 153 ASP B N 1
ATOM 2696 C CA . ASP B 1 153 ? 6.852 19.141 -7.395 1 96.75 153 ASP B CA 1
ATOM 2697 C C . ASP B 1 153 ? 7.531 19.234 -6.031 1 96.75 153 ASP B C 1
ATOM 2699 O O . ASP B 1 153 ? 8.75 19.094 -5.93 1 96.75 153 ASP B O 1
ATOM 2703 N N . TRP B 1 154 ? 6.688 19.484 -5.059 1 95.94 154 TRP B N 1
ATOM 2704 C CA . TRP B 1 154 ? 7.203 19.594 -3.695 1 95.94 154 TRP B CA 1
ATOM 2705 C C . TRP B 1 154 ? 7.918 18.312 -3.285 1 95.94 154 TRP B C 1
ATOM 2707 O O . TRP B 1 154 ? 9.008 18.359 -2.717 1 95.94 154 TRP B O 1
ATOM 2717 N N . TYR B 1 155 ? 7.398 17.172 -3.615 1 97.19 155 TYR B N 1
ATOM 2718 C CA . TYR B 1 155 ? 7.98 15.883 -3.27 1 97.19 155 TYR B CA 1
ATOM 2719 C C . TYR B 1 155 ? 9.156 15.562 -4.18 1 97.19 155 TYR B C 1
ATOM 2721 O O . TYR B 1 155 ? 10.219 15.133 -3.705 1 97.19 155 TYR B O 1
ATOM 2729 N N . THR B 1 156 ? 9 15.766 -5.465 1 97.56 156 THR B N 1
ATOM 2730 C CA . THR B 1 156 ? 10.016 15.352 -6.426 1 97.56 156 THR B CA 1
ATOM 2731 C C . THR B 1 156 ? 11.273 16.203 -6.297 1 97.56 156 THR B C 1
ATOM 2733 O O . THR B 1 156 ? 12.383 15.719 -6.5 1 97.56 156 THR B O 1
ATOM 2736 N N . ARG B 1 157 ? 11.156 17.453 -5.93 1 96.44 157 ARG B N 1
ATOM 2737 C CA . ARG B 1 157 ? 12.305 18.344 -5.715 1 96.44 157 ARG B CA 1
ATOM 2738 C C . ARG B 1 157 ? 13.148 17.859 -4.539 1 96.44 157 ARG B C 1
ATOM 2740 O O . ARG B 1 157 ? 14.32 18.234 -4.414 1 96.44 157 ARG B O 1
ATOM 2747 N N . ARG B 1 158 ? 12.578 17.031 -3.766 1 95.25 158 ARG B N 1
ATOM 2748 C CA . ARG B 1 158 ? 13.266 16.578 -2.557 1 95.25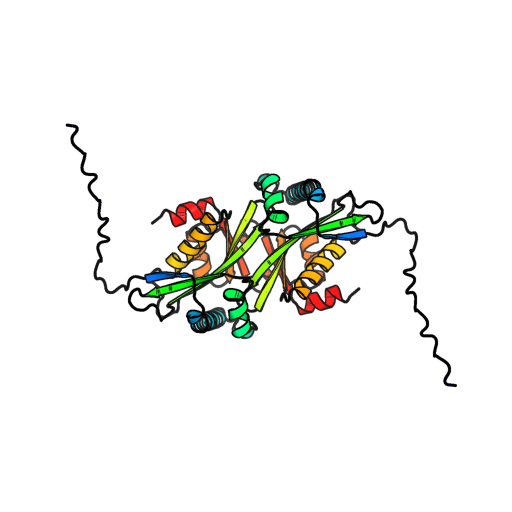 158 ARG B CA 1
ATOM 2749 C C . ARG B 1 158 ? 13.664 15.109 -2.66 1 95.25 158 ARG B C 1
ATOM 2751 O O . ARG B 1 158 ? 13.969 14.477 -1.651 1 95.25 158 ARG B O 1
ATOM 2758 N N . GLY B 1 159 ? 13.523 14.508 -3.855 1 97.12 159 GLY B N 1
ATOM 2759 C CA . GLY B 1 159 ? 14.148 13.219 -4.078 1 97.12 159 GLY B CA 1
ATOM 2760 C C . GLY B 1 159 ? 13.141 12.109 -4.34 1 97.12 159 GLY B C 1
ATOM 2761 O O . GLY B 1 159 ? 13.523 10.969 -4.609 1 97.12 159 GLY B O 1
ATOM 2762 N N . CYS B 1 160 ? 11.875 12.438 -4.262 1 98.25 160 CYS B N 1
ATOM 2763 C CA . CYS B 1 160 ? 10.891 11.414 -4.598 1 98.25 160 CYS B CA 1
ATOM 2764 C C . CYS B 1 160 ? 10.883 11.133 -6.094 1 98.25 160 CYS B C 1
ATOM 2766 O O . CYS B 1 160 ? 11.055 12.047 -6.902 1 98.25 160 CYS B O 1
ATOM 2768 N N . VAL B 1 161 ? 10.656 9.875 -6.418 1 98.38 161 VAL B N 1
ATOM 2769 C CA . VAL B 1 161 ? 10.602 9.445 -7.812 1 98.38 161 VAL B CA 1
ATOM 2770 C C . VAL B 1 161 ? 9.164 9.094 -8.188 1 98.38 161 VAL B C 1
ATOM 2772 O O . VAL B 1 161 ? 8.508 8.32 -7.496 1 98.38 161 VAL B O 1
ATOM 2775 N N . ASP B 1 162 ? 8.695 9.695 -9.25 1 98.5 162 ASP B N 1
ATOM 2776 C CA . ASP B 1 162 ? 7.387 9.328 -9.789 1 98.5 162 ASP B CA 1
ATOM 2777 C C . ASP B 1 162 ? 7.438 7.973 -10.484 1 98.5 162 ASP B C 1
ATOM 2779 O O . ASP B 1 162 ? 8.047 7.84 -11.547 1 98.5 162 ASP B O 1
ATOM 2783 N N . LEU B 1 163 ? 6.73 6.992 -10 1 98 163 LEU B N 1
ATOM 2784 C CA . LEU B 1 163 ? 6.855 5.613 -10.461 1 98 163 LEU B CA 1
ATOM 2785 C C . LEU B 1 163 ? 6.215 5.441 -11.836 1 98 163 LEU B C 1
ATOM 2787 O O . LEU B 1 163 ? 6.594 4.547 -12.594 1 98 163 LEU B O 1
ATOM 2791 N N . VAL B 1 164 ? 5.246 6.277 -12.125 1 98 164 VAL B N 1
ATOM 2792 C CA . VAL B 1 164 ? 4.641 6.246 -13.453 1 98 164 VAL B CA 1
ATOM 2793 C C . VAL B 1 164 ? 5.637 6.762 -14.484 1 98 164 VAL B C 1
ATOM 2795 O O . VAL B 1 164 ? 5.898 6.098 -15.492 1 98 164 VAL B O 1
ATOM 2798 N N . GLU B 1 165 ? 6.219 7.883 -14.227 1 97.19 165 GLU B N 1
ATOM 2799 C CA . GLU B 1 165 ? 7.125 8.531 -15.172 1 97.19 165 GLU B CA 1
ATOM 2800 C C . GLU B 1 165 ? 8.453 7.789 -15.258 1 97.19 165 GLU B C 1
ATOM 2802 O O . GLU B 1 165 ? 9.008 7.621 -16.344 1 97.19 165 GLU B O 1
ATOM 2807 N N . ALA B 1 166 ? 8.953 7.301 -14.18 1 97.06 166 ALA B N 1
ATOM 2808 C CA . ALA B 1 166 ? 10.312 6.754 -14.125 1 97.06 166 ALA B CA 1
ATOM 2809 C C . ALA B 1 166 ? 10.32 5.273 -14.5 1 97.06 166 ALA B C 1
ATOM 2811 O O . ALA B 1 166 ? 11.305 4.773 -15.047 1 97.06 166 ALA B O 1
ATOM 2812 N N . LYS B 1 167 ? 9.211 4.535 -14.164 1 96.12 167 LYS B N 1
ATOM 2813 C CA . LYS B 1 167 ? 9.266 3.08 -14.281 1 96.12 167 LYS B CA 1
ATOM 2814 C C . LYS B 1 167 ? 8.055 2.551 -15.047 1 96.12 167 LYS B C 1
ATOM 2816 O O . LYS B 1 167 ? 7.926 1.343 -15.258 1 96.12 167 LYS B O 1
ATOM 2821 N N . ASP B 1 168 ? 7.117 3.404 -15.398 1 97.19 168 ASP B N 1
ATOM 2822 C CA . ASP B 1 168 ? 5.895 3.033 -16.109 1 97.19 168 ASP B CA 1
ATOM 2823 C C . ASP B 1 168 ? 5.078 2.029 -15.297 1 97.19 168 ASP B C 1
ATOM 2825 O O . ASP B 1 168 ? 4.57 1.047 -15.844 1 97.19 168 ASP B O 1
ATOM 2829 N N . LEU B 1 169 ? 5.004 2.244 -13.992 1 97.62 169 LEU B N 1
ATOM 2830 C CA . LEU B 1 169 ? 4.211 1.424 -13.086 1 97.62 169 LEU B CA 1
ATOM 2831 C C . LEU B 1 169 ? 2.846 2.057 -12.828 1 97.62 169 LEU B C 1
ATOM 2833 O O . LEU B 1 169 ? 2.752 3.264 -12.594 1 97.62 169 LEU B O 1
ATOM 2837 N N . HIS B 1 170 ? 1.856 1.265 -12.906 1 98.19 170 HIS B N 1
ATOM 2838 C CA . HIS B 1 170 ? 0.494 1.698 -12.617 1 98.19 170 HIS B CA 1
ATOM 2839 C C . HIS B 1 170 ? -0.098 0.915 -11.453 1 98.19 170 HIS B C 1
ATOM 2841 O O . HIS B 1 170 ? 0.139 -0.289 -11.328 1 98.19 170 HIS B O 1
ATOM 2847 N N . TYR B 1 171 ? -0.863 1.604 -10.688 1 98.19 171 TYR B N 1
ATOM 2848 C CA . TYR B 1 171 ? -1.656 0.939 -9.656 1 98.19 171 TYR B CA 1
ATOM 2849 C C . TYR B 1 171 ? -3.109 0.801 -10.094 1 98.19 171 TYR B C 1
ATOM 2851 O O . TYR B 1 171 ? -3.684 1.73 -10.672 1 98.19 171 TYR B O 1
ATOM 2859 N N . LEU B 1 172 ? -3.623 -0.373 -9.898 1 98.38 172 LEU B N 1
ATOM 2860 C CA . LEU B 1 172 ? -5.02 -0.69 -10.172 1 98.38 172 LEU B CA 1
ATOM 2861 C C . LEU B 1 172 ? -5.801 -0.872 -8.875 1 98.38 172 LEU B C 1
ATOM 2863 O O . LEU B 1 172 ? -5.242 -1.314 -7.867 1 98.38 172 LEU B O 1
ATOM 2867 N N . ASN B 1 173 ? -7.023 -0.516 -8.938 1 98.31 173 ASN B N 1
ATOM 2868 C CA . ASN B 1 173 ? -7.914 -0.718 -7.801 1 98.31 173 ASN B CA 1
ATOM 2869 C C . ASN B 1 173 ? -9.055 -1.672 -8.148 1 98.31 173 ASN B C 1
ATOM 2871 O O . ASN B 1 173 ? -9.695 -1.527 -9.195 1 98.31 173 ASN B O 1
ATOM 2875 N N . PHE B 1 174 ? -9.211 -2.67 -7.348 1 98.56 174 PHE B N 1
ATOM 2876 C CA . PHE B 1 174 ? -10.336 -3.6 -7.387 1 98.56 174 PHE B CA 1
ATOM 2877 C C . PHE B 1 174 ? -11.305 -3.318 -6.246 1 98.56 174 PHE B C 1
ATOM 2879 O O . PHE B 1 174 ? -11.094 -3.77 -5.117 1 98.56 174 PHE B O 1
ATOM 2886 N N . GLY B 1 175 ? -12.414 -2.592 -6.547 1 97.75 175 GLY B N 1
ATOM 2887 C CA . GLY B 1 175 ? -13.328 -2.082 -5.535 1 97.75 175 GLY B CA 1
ATOM 2888 C C . GLY B 1 175 ? -14.203 -3.16 -4.918 1 97.75 175 GLY B C 1
ATOM 2889 O O . GLY B 1 175 ? -14.328 -4.254 -5.473 1 97.75 175 GLY B O 1
ATOM 2890 N N . ARG B 1 176 ? -14.836 -2.824 -3.84 1 97 176 ARG B N 1
ATOM 2891 C CA . ARG B 1 176 ? -15.539 -3.811 -3.031 1 97 176 ARG B CA 1
ATOM 2892 C C . ARG B 1 176 ? -16.672 -4.457 -3.826 1 97 176 ARG B C 1
ATOM 2894 O O . ARG B 1 176 ? -16.891 -5.668 -3.723 1 97 176 ARG B O 1
ATOM 2901 N N . LYS B 1 177 ? -17.438 -3.686 -4.562 1 96.62 177 LYS B N 1
ATOM 2902 C CA . LYS B 1 177 ? -18.531 -4.246 -5.371 1 96.62 177 LYS B CA 1
ATOM 2903 C C . LYS B 1 177 ? -18 -5.289 -6.348 1 96.62 177 LYS B C 1
ATOM 2905 O O . LYS B 1 177 ? -18.594 -6.363 -6.5 1 96.62 177 LYS B O 1
ATOM 2910 N N . GLU B 1 178 ? -16.953 -4.969 -7.039 1 97.62 178 GLU B N 1
ATOM 2911 C CA . GLU B 1 178 ? -16.328 -5.895 -7.984 1 97.62 178 GLU B CA 1
ATOM 2912 C C . GLU B 1 178 ? -15.781 -7.121 -7.266 1 97.62 178 GLU B C 1
ATOM 2914 O O . GLU B 1 178 ? -15.852 -8.234 -7.793 1 97.62 178 GLU B O 1
ATOM 2919 N N . MET B 1 179 ? -15.172 -6.891 -6.086 1 98.06 179 MET B N 1
ATOM 2920 C CA . MET B 1 179 ? -14.68 -8 -5.273 1 98.06 179 MET B CA 1
ATOM 2921 C C . MET B 1 179 ? -15.789 -9.016 -5.012 1 98.06 179 MET B C 1
ATOM 2923 O O . MET B 1 179 ? -15.602 -10.211 -5.211 1 98.06 179 MET B O 1
ATOM 2927 N N . GLU B 1 180 ? -16.906 -8.484 -4.512 1 97.88 180 GLU B N 1
ATOM 2928 C CA . GLU B 1 180 ? -18.031 -9.344 -4.156 1 97.88 180 GLU B CA 1
ATOM 2929 C C . GLU B 1 180 ? -18.547 -10.125 -5.363 1 97.88 180 GLU B C 1
ATOM 2931 O O . GLU B 1 180 ? -18.812 -11.32 -5.266 1 97.88 180 GLU B O 1
ATOM 2936 N N . ALA B 1 181 ? -18.641 -9.531 -6.496 1 96.81 181 ALA B N 1
ATOM 2937 C CA . ALA B 1 181 ? -19.078 -10.195 -7.723 1 96.81 181 ALA B CA 1
ATOM 2938 C C . ALA B 1 181 ? -18.062 -11.258 -8.156 1 96.81 181 ALA B C 1
ATOM 2940 O O . ALA B 1 181 ? -18.453 -12.336 -8.609 1 96.81 181 ALA B O 1
ATOM 2941 N N . PHE B 1 182 ? -16.844 -10.969 -7.973 1 96.81 182 PHE B N 1
ATOM 2942 C CA . PHE B 1 182 ? -15.758 -11.836 -8.414 1 96.81 182 PHE B CA 1
ATOM 2943 C C . PHE B 1 182 ? -15.719 -13.117 -7.598 1 96.81 182 PHE B C 1
ATOM 2945 O O . PHE B 1 182 ? -15.477 -14.195 -8.141 1 96.81 182 PHE B O 1
ATOM 2952 N N . VAL B 1 183 ? -15.945 -13.016 -6.258 1 95.44 183 VAL B N 1
ATOM 2953 C CA . VAL B 1 183 ? -15.867 -14.18 -5.379 1 95.44 183 VAL B CA 1
ATOM 2954 C C . VAL B 1 183 ? -17.141 -15.008 -5.5 1 95.44 183 VAL B C 1
ATOM 2956 O O . VAL B 1 183 ? -17.125 -16.219 -5.273 1 95.44 183 VAL B O 1
ATOM 2959 N N . LYS B 1 184 ? -18.266 -14.43 -5.879 1 89.75 184 LYS B N 1
ATOM 2960 C CA . LYS B 1 184 ? -19.531 -15.148 -6.074 1 89.75 184 LYS B CA 1
ATOM 2961 C C . LYS B 1 184 ? -19.516 -15.953 -7.367 1 89.75 184 LYS B C 1
ATOM 2963 O O . LYS B 1 184 ? -20.188 -16.969 -7.48 1 89.75 184 LYS B O 1
ATOM 2968 N N . ASP B 1 185 ? -18.969 -15.469 -8.383 1 73 185 ASP B N 1
ATOM 2969 C CA . ASP B 1 185 ? -18.922 -16.125 -9.688 1 73 185 ASP B CA 1
ATOM 2970 C C . ASP B 1 185 ? -18.312 -17.516 -9.586 1 73 185 ASP B C 1
ATOM 2972 O O . ASP B 1 185 ? -17.938 -18.109 -10.602 1 73 185 ASP B O 1
ATOM 2976 N N . VAL B 1 186 ? -18.484 -18.188 -8.375 1 52.56 186 VAL B N 1
ATOM 2977 C CA . VAL B 1 186 ? -18.094 -19.594 -8.328 1 52.56 186 VAL B CA 1
ATOM 2978 C C . VAL B 1 186 ? -19.172 -20.453 -8.961 1 52.56 186 VAL B C 1
ATOM 2980 O O . VAL B 1 186 ? -20.359 -20.156 -8.836 1 52.56 186 VAL B O 1
#

InterPro domains:
  IPR000182 GNAT domain [PF00583] (56-159)
  IPR000182 GNAT domain [PS51186] (24-186)
  IPR016181 Acyl-CoA N-acyltransferase [SSF55729] (23-163)
  IPR051016 Diverse Substrate Acetyltransferase [PTHR10545] (24-182)

Secondary structure (DSSP, 8-state):
------------------SS---EEEEE--GGGHHHHHHHHHHHHHHTT-GGG----HHHHHHHHHSSS-S-EEEEEEETTBTTS--EEEEEEEEEETTTEEEEEEEEEEE-GGG-SSSHHHHHHHHHHHHHHHTT-SEEEEEEETT-HHHHHHHHTTT-EEHHHHH-EEEEEEEHHHHHHHHH--/------------------SS---EEEEE--GGGHHHHHHHHHHHHHHTT-GGG----HHHHHHHHHSSS-S-EEEEEEETTBTTS--EEEEEEEEEETTTEEEEEEEEEEE-GGG-SSSHHHHHHHHHHHHHHHTT-SEEEEEEETT-HHHHHHHHTTT-EEHHHHH-EEEEEEEHHHHHHHHH--